Protein AF-A0A8S1F0M9-F1 (afdb_monomer)

Sequence (238 aa):
MNNNNNNNIHFTQEDHVYLYYKGNDIPQTRCNNNNELGHNSFFECALESICHDPCVPPVLTEEKQKRRMKIGHLESLRESSRRFKQKQKRLEKETAVVNKSLRDRLDIIDGVIMPYCYILKMHKKSLEAIQIIRDKFTALEEDLADSQKLVDDLLTVRQQINERDIRALKSKTRHFKFLANLKSEIASADFEALKSSIVTKINPHVSRTNQRIRILEDLLECVRLNEVVQKPCGFSSC

Organism: NCBI:txid2654633

pLDDT: mean 72.67, std 26.27, range [26.25, 98.0]

Radius of gyration: 67.77 Å; Cα contacts (8 Å, |Δi|>4): 5; chains: 1; bounding box: 118×69×189 Å

Structure (mmCIF, N/CA/C/O backbone):
data_AF-A0A8S1F0M9-F1
#
_entry.id   AF-A0A8S1F0M9-F1
#
loop_
_atom_site.group_PDB
_atom_site.id
_atom_site.type_symbol
_atom_site.label_atom_id
_atom_site.label_alt_id
_atom_site.label_comp_id
_atom_site.label_asym_id
_atom_site.label_entity_id
_atom_site.label_seq_id
_atom_site.pdbx_PDB_ins_code
_atom_site.Cartn_x
_atom_site.Cartn_y
_atom_site.Cartn_z
_atom_site.occupancy
_atom_site.B_iso_or_equiv
_atom_site.auth_seq_id
_atom_site.auth_comp_id
_atom_site.auth_asym_id
_atom_site.auth_atom_id
_atom_site.pdbx_PDB_model_num
ATOM 1 N N . MET A 1 1 ? 11.871 -31.707 -33.510 1.00 38.03 1 MET A N 1
ATOM 2 C CA . MET A 1 1 ? 11.894 -30.916 -34.761 1.00 38.03 1 MET A CA 1
ATOM 3 C C . MET A 1 1 ? 12.482 -29.556 -34.399 1.00 38.03 1 MET A C 1
ATOM 5 O O . MET A 1 1 ? 11.837 -28.840 -33.651 1.00 38.03 1 MET A O 1
ATOM 9 N N . ASN A 1 2 ? 13.811 -29.408 -34.497 1.00 29.17 2 ASN A N 1
ATOM 10 C CA . ASN A 1 2 ? 14.545 -28.662 -35.551 1.00 29.17 2 ASN A CA 1
ATOM 11 C C . ASN A 1 2 ? 14.004 -27.230 -35.750 1.00 29.17 2 ASN A C 1
ATOM 13 O O . ASN A 1 2 ? 12.822 -27.088 -36.018 1.00 29.17 2 ASN A O 1
ATOM 17 N N . ASN A 1 3 ? 14.775 -26.140 -35.704 1.00 29.83 3 ASN A N 1
ATOM 18 C CA . ASN A 1 3 ? 16.226 -25.975 -35.820 1.00 29.83 3 ASN A CA 1
ATOM 19 C C . ASN A 1 3 ? 16.645 -24.627 -35.194 1.00 29.83 3 ASN A C 1
ATOM 21 O O . ASN A 1 3 ? 16.107 -23.586 -35.568 1.00 29.83 3 ASN A O 1
ATOM 25 N N . ASN A 1 4 ? 17.632 -24.656 -34.296 1.00 35.12 4 ASN A N 1
ATOM 26 C CA . ASN A 1 4 ? 18.408 -23.494 -33.855 1.00 35.12 4 ASN A CA 1
ATOM 27 C C . ASN A 1 4 ? 19.567 -23.296 -34.841 1.00 35.12 4 ASN A C 1
ATOM 29 O O . ASN A 1 4 ? 20.428 -24.167 -34.918 1.00 35.12 4 ASN A O 1
ATOM 33 N N . ASN A 1 5 ? 19.633 -22.157 -35.533 1.00 32.31 5 ASN A N 1
ATOM 34 C CA . ASN A 1 5 ? 20.833 -21.750 -36.271 1.00 32.31 5 ASN A CA 1
ATOM 35 C C . ASN A 1 5 ? 21.494 -20.558 -35.570 1.00 32.31 5 ASN A C 1
ATOM 37 O O . ASN A 1 5 ? 21.224 -19.397 -35.874 1.00 32.31 5 ASN A O 1
ATOM 41 N N . ASN A 1 6 ? 22.377 -20.892 -34.628 1.00 35.41 6 ASN A N 1
ATOM 42 C CA . ASN A 1 6 ? 23.405 -20.008 -34.094 1.00 35.41 6 ASN A CA 1
ATOM 43 C C . ASN A 1 6 ? 24.558 -19.933 -35.100 1.00 35.41 6 ASN A C 1
ATOM 45 O O . ASN A 1 6 ? 25.297 -20.904 -35.246 1.00 35.41 6 ASN A O 1
ATOM 49 N N . ASN A 1 7 ? 24.766 -18.779 -35.730 1.00 34.16 7 ASN A N 1
ATOM 50 C CA . ASN A 1 7 ? 26.032 -18.485 -36.402 1.00 34.16 7 ASN A CA 1
ATOM 51 C C . ASN A 1 7 ? 26.914 -17.657 -35.462 1.00 34.16 7 ASN A C 1
ATOM 53 O O . ASN A 1 7 ? 26.961 -16.432 -35.538 1.00 34.16 7 ASN A O 1
ATOM 57 N N . ASN A 1 8 ? 27.603 -18.370 -34.568 1.00 31.73 8 ASN A N 1
ATOM 58 C CA . ASN A 1 8 ? 28.818 -17.899 -33.911 1.00 31.73 8 ASN A CA 1
ATOM 59 C C . ASN A 1 8 ? 29.930 -17.841 -34.964 1.00 31.73 8 ASN A C 1
ATOM 61 O O . ASN A 1 8 ? 30.313 -18.876 -35.505 1.00 31.73 8 ASN A O 1
ATOM 65 N N . ILE A 1 9 ? 30.474 -16.656 -35.235 1.00 32.41 9 ILE A N 1
ATOM 66 C CA . ILE A 1 9 ? 31.737 -16.530 -35.966 1.00 32.41 9 ILE A CA 1
ATOM 67 C C . ILE A 1 9 ? 32.841 -16.403 -34.918 1.00 32.41 9 ILE A C 1
ATOM 69 O O . ILE A 1 9 ? 33.016 -15.360 -34.290 1.00 32.41 9 ILE A O 1
ATOM 73 N N . HIS A 1 10 ? 33.542 -17.515 -34.709 1.00 30.19 10 HIS A N 1
ATOM 74 C CA . HIS A 1 10 ? 34.814 -17.577 -34.003 1.00 30.19 10 HIS A CA 1
ATOM 75 C C . HIS A 1 10 ? 35.872 -16.783 -34.781 1.00 30.19 10 HIS A C 1
ATOM 77 O O . HIS A 1 10 ? 36.078 -17.018 -35.969 1.00 30.19 10 HIS A O 1
ATOM 83 N N . PHE A 1 11 ? 36.571 -15.878 -34.096 1.00 31.73 11 PHE A N 1
ATOM 84 C CA . PHE A 1 11 ? 37.863 -15.372 -34.546 1.00 31.73 11 PHE A CA 1
ATOM 85 C C . PHE A 1 11 ? 38.928 -16.420 -34.217 1.00 31.73 11 PHE A C 1
ATOM 87 O O . PHE A 1 11 ? 39.148 -16.723 -33.045 1.00 31.73 11 PHE A O 1
ATOM 94 N N . THR A 1 12 ? 39.595 -16.954 -35.238 1.00 31.70 12 THR A N 1
ATOM 95 C CA . THR A 1 12 ? 40.862 -17.673 -35.081 1.00 31.70 12 THR A CA 1
ATOM 96 C C . THR A 1 12 ? 41.957 -16.970 -35.870 1.00 31.70 12 THR A C 1
ATOM 98 O O . THR A 1 12 ? 41.750 -16.497 -36.986 1.00 31.70 12 THR A O 1
ATOM 101 N N . GLN A 1 13 ? 43.093 -16.873 -35.191 1.00 32.00 13 GLN A N 1
ATOM 102 C CA . GLN A 1 13 ? 44.377 -16.310 -35.578 1.00 32.00 13 GLN A CA 1
ATOM 103 C C . GLN A 1 13 ? 44.990 -16.967 -36.824 1.00 32.00 13 GLN A C 1
ATOM 105 O O . GLN A 1 13 ? 44.767 -18.147 -37.064 1.00 32.00 13 GLN A O 1
ATOM 110 N N . GLU A 1 14 ? 45.861 -16.177 -37.462 1.00 36.44 14 GLU A N 1
ATOM 111 C CA . GLU A 1 14 ? 47.020 -16.564 -38.286 1.00 36.44 14 GLU A CA 1
ATOM 112 C C . GLU A 1 14 ? 46.761 -17.122 -39.692 1.00 36.44 14 GLU A C 1
ATOM 114 O O . GLU A 1 14 ? 46.204 -18.192 -39.867 1.00 36.44 14 GLU A O 1
ATOM 119 N N . ASP A 1 15 ? 47.241 -16.376 -40.698 1.00 28.34 15 ASP A N 1
ATOM 120 C CA . ASP A 1 15 ? 48.054 -16.937 -41.784 1.00 28.34 15 ASP A CA 1
ATOM 121 C C . ASP A 1 15 ? 48.792 -15.813 -42.538 1.00 28.34 15 ASP A C 1
ATOM 123 O O . ASP A 1 15 ? 48.219 -14.995 -43.264 1.00 28.34 15 ASP A O 1
ATOM 127 N N . HIS A 1 16 ? 50.111 -15.764 -42.342 1.00 32.69 16 HIS A N 1
ATOM 128 C CA . HIS A 1 16 ? 51.041 -14.967 -43.136 1.00 32.69 16 HIS A CA 1
ATOM 129 C C . HIS A 1 16 ? 51.255 -15.643 -44.497 1.00 32.69 16 HIS A C 1
ATOM 131 O O . HIS A 1 16 ? 51.926 -16.669 -44.586 1.00 32.69 16 HIS A O 1
ATOM 137 N N . VAL A 1 17 ? 50.748 -15.054 -45.583 1.00 29.30 17 VAL A N 1
ATOM 138 C CA . VAL A 1 17 ? 51.020 -15.552 -46.941 1.00 29.30 17 VAL A CA 1
ATOM 139 C C . VAL A 1 17 ? 52.262 -14.865 -47.516 1.00 29.30 17 VAL A C 1
ATOM 141 O O . VAL A 1 17 ? 52.225 -13.707 -47.933 1.00 29.30 17 VAL A O 1
ATOM 144 N N . TYR A 1 18 ? 53.369 -15.609 -47.559 1.00 30.69 18 TYR A N 1
ATOM 145 C CA . TYR A 1 18 ? 54.555 -15.295 -48.358 1.00 30.69 18 TYR A CA 1
ATOM 146 C C . TYR A 1 18 ? 54.242 -15.458 -49.855 1.00 30.69 18 TYR A C 1
ATOM 148 O O . TYR A 1 18 ? 53.881 -16.542 -50.310 1.00 30.69 18 TYR A O 1
ATOM 156 N N . LEU A 1 19 ? 54.429 -14.398 -50.647 1.00 29.16 19 LEU A N 1
ATOM 157 C CA . LEU A 1 19 ? 54.400 -14.468 -52.112 1.00 29.16 19 LEU A CA 1
ATOM 158 C C . LEU A 1 19 ? 55.752 -14.978 -52.640 1.00 29.16 19 LEU A C 1
ATOM 160 O O . LEU A 1 19 ? 56.702 -14.209 -52.782 1.00 29.16 19 LEU A O 1
ATOM 164 N N . TYR A 1 20 ? 55.828 -16.271 -52.964 1.00 29.42 20 TYR A N 1
ATOM 165 C CA . TYR A 1 20 ? 56.875 -16.826 -53.825 1.00 29.42 20 TYR A CA 1
ATOM 166 C C . TYR A 1 20 ? 56.543 -16.527 -55.295 1.00 29.42 20 TYR A C 1
ATOM 168 O O . TYR A 1 20 ? 55.557 -17.030 -55.832 1.00 29.42 20 TYR A O 1
ATOM 176 N N . TYR A 1 21 ? 57.385 -15.741 -55.969 1.00 31.72 21 TYR A N 1
ATOM 177 C CA . TYR A 1 21 ? 57.371 -15.638 -57.429 1.00 31.72 21 TYR A CA 1
AT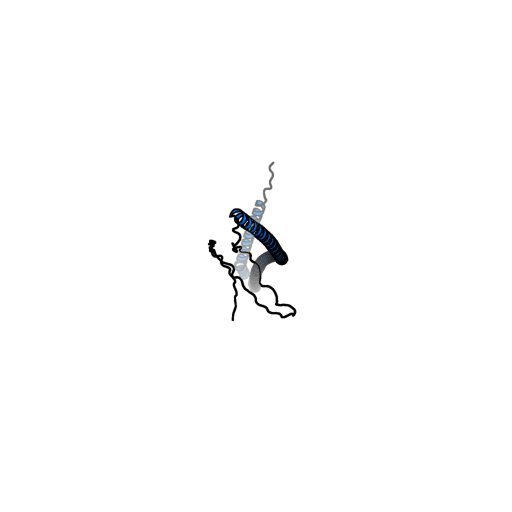OM 178 C C . TYR A 1 21 ? 57.988 -16.912 -58.027 1.00 31.72 21 TYR A C 1
ATOM 180 O O . TYR A 1 21 ? 59.197 -17.121 -57.927 1.00 31.72 21 TYR A O 1
ATOM 188 N N . LYS A 1 22 ? 57.173 -17.753 -58.674 1.00 29.86 22 LYS A N 1
ATOM 189 C CA . LYS A 1 22 ? 57.651 -18.756 -59.638 1.00 29.86 22 LYS A CA 1
ATOM 190 C C . LYS A 1 22 ? 57.415 -18.221 -61.046 1.00 29.86 22 LYS A C 1
ATOM 192 O O . LYS A 1 22 ? 56.306 -17.819 -61.382 1.00 29.86 22 LYS A O 1
ATOM 197 N N . GLY A 1 23 ? 58.498 -18.150 -61.813 1.00 29.09 23 GLY A N 1
ATOM 198 C CA . GLY A 1 23 ? 58.517 -17.628 -63.170 1.00 29.09 23 GLY A CA 1
ATOM 199 C C . GLY A 1 23 ? 58.088 -18.624 -64.246 1.00 29.09 23 GLY A C 1
ATOM 200 O O . GLY A 1 23 ? 57.853 -19.799 -63.978 1.00 29.09 23 GLY A O 1
ATOM 201 N N . ASN A 1 24 ? 58.128 -18.084 -65.466 1.00 36.94 24 ASN A N 1
ATOM 202 C CA . ASN A 1 24 ? 58.108 -18.728 -66.779 1.00 36.94 24 ASN A CA 1
ATOM 203 C C . ASN A 1 24 ? 56.764 -19.279 -67.266 1.00 36.94 24 ASN A C 1
ATOM 205 O O . ASN A 1 24 ? 56.531 -20.476 -67.188 1.00 36.94 24 ASN A O 1
ATOM 209 N N . ASP A 1 25 ? 55.994 -18.419 -67.940 1.00 33.84 25 ASP A N 1
ATOM 210 C CA . ASP A 1 25 ? 55.087 -18.847 -69.008 1.00 33.84 25 ASP A CA 1
ATOM 211 C C . ASP A 1 25 ? 55.475 -18.159 -70.325 1.00 33.84 25 ASP A C 1
ATOM 213 O O . ASP A 1 25 ? 55.448 -16.935 -70.470 1.00 33.84 25 ASP A O 1
ATOM 217 N N . ILE A 1 26 ? 55.895 -18.992 -71.276 1.00 34.06 26 ILE A N 1
ATOM 218 C CA . ILE A 1 26 ? 56.166 -18.680 -72.681 1.00 34.06 26 ILE A CA 1
ATOM 219 C C . ILE A 1 26 ? 54.807 -18.550 -73.394 1.00 34.06 26 ILE A C 1
ATOM 221 O O . ILE A 1 26 ? 53.958 -19.424 -73.206 1.00 34.06 26 ILE A O 1
ATOM 225 N N . PRO A 1 27 ? 54.556 -17.533 -74.239 1.00 34.25 27 PRO A N 1
ATOM 226 C CA . PRO A 1 27 ? 53.302 -17.466 -74.981 1.00 34.25 27 PRO A CA 1
ATOM 227 C C . PRO A 1 27 ? 53.279 -18.524 -76.095 1.00 34.25 27 PRO A C 1
ATOM 229 O O . PRO A 1 27 ? 54.018 -18.425 -77.073 1.00 34.25 27 PRO A O 1
ATOM 232 N N . GLN A 1 28 ? 52.405 -19.527 -75.965 1.00 31.59 28 GLN A N 1
ATOM 233 C CA . GLN A 1 28 ? 52.025 -20.400 -77.076 1.00 31.59 28 GLN A CA 1
ATOM 234 C C . GLN A 1 28 ? 51.163 -19.615 -78.074 1.00 31.59 28 GLN A C 1
ATOM 236 O O . GLN A 1 28 ? 50.077 -19.130 -77.752 1.00 31.59 28 GLN A O 1
ATOM 241 N N . THR A 1 29 ? 51.653 -19.498 -79.305 1.00 30.56 29 THR A N 1
ATOM 242 C CA . THR A 1 29 ? 50.916 -19.005 -80.467 1.00 30.56 29 THR A CA 1
ATOM 243 C C . THR A 1 29 ? 49.808 -19.989 -80.837 1.00 30.56 29 THR A C 1
ATOM 245 O O . THR A 1 29 ? 50.061 -21.130 -81.216 1.00 30.56 29 THR A O 1
ATOM 248 N N . ARG A 1 30 ? 48.553 -19.542 -80.746 1.00 26.25 30 ARG A N 1
ATOM 249 C CA . ARG A 1 30 ? 47.380 -20.278 -81.230 1.00 26.25 30 ARG A CA 1
ATOM 250 C C . ARG A 1 30 ? 47.074 -19.802 -82.653 1.00 26.25 30 ARG A C 1
ATOM 252 O O . ARG A 1 30 ? 46.512 -18.725 -82.834 1.00 26.25 30 ARG A O 1
ATOM 259 N N . CYS A 1 31 ? 47.473 -20.578 -83.660 1.00 26.47 31 CYS A N 1
ATOM 260 C CA . CYS A 1 31 ? 46.990 -20.414 -85.031 1.00 26.47 31 CYS A CA 1
ATOM 261 C C . CYS A 1 31 ? 45.503 -20.786 -85.065 1.00 26.47 31 CYS A C 1
ATOM 263 O O . CYS A 1 31 ? 45.153 -21.946 -84.856 1.00 26.47 31 CYS A O 1
ATOM 265 N N . ASN A 1 32 ? 44.635 -19.801 -85.289 1.00 28.27 32 ASN A N 1
ATOM 266 C CA . ASN A 1 32 ? 43.210 -20.024 -85.500 1.00 28.27 32 ASN A CA 1
ATOM 267 C C . ASN A 1 32 ? 42.956 -20.026 -87.013 1.00 28.27 32 ASN A C 1
ATOM 269 O O . ASN A 1 32 ? 42.893 -18.970 -87.640 1.00 28.27 32 ASN A O 1
ATOM 273 N N . ASN A 1 33 ? 42.863 -21.223 -87.591 1.00 31.27 33 ASN A N 1
ATOM 274 C CA . ASN A 1 33 ? 42.381 -21.435 -88.951 1.00 31.27 33 ASN A CA 1
ATOM 275 C C . ASN A 1 33 ? 40.855 -21.332 -88.937 1.00 31.27 33 ASN A C 1
ATOM 277 O O . ASN A 1 33 ? 40.199 -22.292 -88.548 1.00 31.27 33 ASN A O 1
ATOM 281 N N . ASN A 1 34 ? 40.304 -20.210 -89.397 1.00 32.84 34 ASN A N 1
ATOM 282 C CA . ASN A 1 34 ? 38.916 -20.152 -89.842 1.00 32.84 34 ASN A CA 1
ATOM 283 C C . ASN A 1 34 ? 38.903 -19.740 -91.315 1.00 32.84 34 ASN A C 1
ATOM 285 O O . ASN A 1 34 ? 39.133 -18.583 -91.658 1.00 32.84 34 ASN A O 1
ATOM 289 N N . ASN A 1 35 ? 38.662 -20.741 -92.160 1.00 32.44 35 ASN A N 1
ATOM 290 C CA . ASN A 1 35 ? 38.240 -20.588 -93.542 1.00 32.44 35 ASN A CA 1
ATOM 291 C C . ASN A 1 35 ? 36.861 -19.921 -93.571 1.00 32.44 35 ASN A C 1
ATOM 293 O O . ASN A 1 35 ? 35.892 -20.533 -93.132 1.00 32.44 35 ASN A O 1
ATOM 297 N N . GLU A 1 36 ? 36.757 -18.745 -94.181 1.00 34.91 36 GLU A N 1
ATOM 298 C CA . GLU A 1 36 ? 35.549 -18.355 -94.906 1.00 34.91 36 GLU A CA 1
ATOM 299 C C . GLU A 1 36 ? 35.960 -17.920 -96.315 1.00 34.91 36 GLU A C 1
ATOM 301 O O . GLU A 1 36 ? 36.796 -17.041 -96.519 1.00 34.91 36 GLU A O 1
ATOM 306 N N . LEU A 1 37 ? 35.420 -18.656 -97.283 1.00 33.00 37 LEU A N 1
ATOM 307 C CA . LEU A 1 37 ? 35.612 -18.506 -98.716 1.00 33.00 37 LEU A CA 1
ATOM 308 C C . LEU A 1 37 ? 34.943 -17.220 -99.208 1.00 33.00 37 LEU A C 1
ATOM 310 O O . LEU A 1 37 ? 33.764 -16.989 -98.955 1.00 33.00 37 LEU A O 1
ATOM 314 N N . GLY A 1 38 ? 35.684 -16.441 -99.992 1.00 29.78 38 GLY A N 1
ATOM 315 C CA . GLY A 1 38 ? 35.198 -15.247 -100.678 1.00 29.78 38 GLY A CA 1
ATOM 316 C C . GLY A 1 38 ? 36.103 -14.873 -101.849 1.00 29.78 38 GLY A C 1
ATOM 317 O O . GLY A 1 38 ? 36.776 -13.859 -101.799 1.00 29.78 38 GLY A O 1
ATOM 318 N N . HIS A 1 39 ? 36.158 -15.769 -102.837 1.00 30.78 39 HIS A N 1
ATOM 319 C CA . HIS A 1 39 ? 36.437 -15.582 -104.269 1.00 30.78 39 HIS A CA 1
ATOM 320 C C . HIS A 1 39 ? 37.312 -14.418 -104.797 1.00 30.78 39 HIS A C 1
ATOM 322 O O . HIS A 1 39 ? 36.999 -13.244 -104.630 1.00 30.78 39 HIS A O 1
ATOM 328 N N . ASN A 1 40 ? 38.227 -14.837 -105.691 1.00 29.09 40 ASN A N 1
ATOM 329 C CA . ASN A 1 40 ? 38.893 -14.111 -106.790 1.00 29.09 40 ASN A CA 1
ATOM 330 C C . ASN A 1 40 ? 40.126 -13.293 -106.353 1.00 29.09 40 ASN A C 1
ATOM 332 O O . ASN A 1 40 ? 40.025 -12.412 -105.519 1.00 29.09 40 ASN A O 1
ATOM 336 N N . SER A 1 41 ? 41.340 -13.490 -106.871 1.00 30.05 41 SER A N 1
ATOM 337 C CA . SER A 1 41 ? 41.774 -14.087 -108.137 1.00 30.05 41 SER A CA 1
ATOM 338 C C . SER A 1 41 ? 43.317 -14.105 -108.205 1.00 30.05 41 SER A C 1
ATOM 340 O O . SER A 1 41 ? 43.949 -13.261 -107.577 1.00 30.05 41 SER A O 1
ATOM 342 N N . PHE A 1 42 ? 43.866 -14.983 -109.055 1.00 31.20 42 PHE A N 1
ATOM 343 C CA . PHE A 1 42 ? 45.241 -15.012 -109.595 1.00 31.20 42 PHE A CA 1
ATOM 344 C C . PHE A 1 42 ? 46.380 -15.567 -108.717 1.00 31.20 42 PHE A C 1
ATOM 346 O O . PHE A 1 42 ? 47.130 -14.843 -108.073 1.00 31.20 42 PHE A O 1
ATOM 353 N N . PHE A 1 43 ? 46.575 -16.886 -108.823 1.00 30.88 43 PHE A N 1
ATOM 354 C CA . PHE A 1 43 ? 47.907 -17.495 -108.859 1.00 30.88 43 PHE A CA 1
ATOM 355 C C . PHE A 1 43 ? 48.421 -17.392 -110.301 1.00 30.88 43 PHE A C 1
ATOM 357 O O . PHE A 1 43 ? 47.810 -18.002 -111.169 1.00 30.88 43 PHE A O 1
ATOM 364 N N . GLU A 1 44 ? 49.487 -16.627 -110.548 1.00 31.44 44 GLU A N 1
ATOM 365 C CA . GLU A 1 44 ? 50.600 -16.958 -111.461 1.00 31.44 44 GLU A CA 1
ATOM 366 C C . GLU A 1 44 ? 51.567 -15.771 -111.622 1.00 31.44 44 GLU A C 1
ATOM 368 O O . GLU A 1 44 ? 51.151 -14.616 -111.633 1.00 31.44 44 GLU A O 1
ATOM 373 N N . CYS A 1 45 ? 52.850 -16.115 -111.794 1.00 27.16 45 CYS A N 1
ATOM 374 C CA . CYS A 1 45 ? 54.027 -15.263 -112.033 1.00 27.16 45 CYS A CA 1
ATOM 375 C C . CYS A 1 45 ? 54.538 -14.491 -110.791 1.00 27.16 45 CYS A C 1
ATOM 377 O O . CYS A 1 45 ? 53.809 -13.742 -110.164 1.00 27.16 45 CYS A O 1
ATOM 379 N N . ALA A 1 46 ? 55.794 -14.585 -110.354 1.00 30.09 46 ALA A N 1
ATOM 380 C CA . ALA A 1 46 ? 57.002 -15.035 -111.024 1.00 30.09 46 ALA A CA 1
ATOM 381 C C . ALA A 1 46 ? 58.022 -15.566 -110.000 1.00 30.09 46 ALA A C 1
ATOM 383 O O . ALA A 1 46 ? 58.266 -14.960 -108.956 1.00 30.09 46 ALA A O 1
ATOM 384 N N . LEU A 1 47 ? 58.642 -16.692 -110.349 1.00 35.81 47 LEU A N 1
ATOM 385 C CA . LEU A 1 47 ? 60.031 -16.965 -110.005 1.00 35.81 47 LEU A CA 1
ATOM 386 C C . LEU A 1 47 ? 60.882 -15.883 -110.672 1.00 35.81 47 LEU A C 1
ATOM 388 O O . LEU A 1 47 ? 60.860 -15.806 -111.894 1.00 35.81 47 LEU A O 1
ATOM 392 N N . GLU A 1 48 ? 61.585 -15.066 -109.890 1.00 31.94 48 GLU A N 1
ATOM 393 C CA . GLU A 1 48 ? 62.998 -14.706 -110.089 1.00 31.94 48 GLU A CA 1
ATOM 394 C C . GLU A 1 48 ? 63.426 -13.556 -109.167 1.00 31.94 48 GLU A C 1
ATOM 396 O O . GLU A 1 48 ? 62.643 -12.687 -108.797 1.00 31.94 48 GLU A O 1
ATOM 401 N N . SER A 1 49 ? 64.727 -13.555 -108.869 1.00 32.03 49 SER A N 1
ATOM 402 C CA . SER A 1 49 ? 65.504 -12.502 -108.213 1.00 32.03 49 SER A CA 1
ATOM 403 C C . SER A 1 49 ? 65.594 -12.547 -106.684 1.00 32.03 49 SER A C 1
ATOM 405 O O . SER A 1 49 ? 64.934 -11.816 -105.955 1.00 32.03 49 SER A O 1
ATOM 407 N N . ILE A 1 50 ? 66.532 -13.378 -106.225 1.00 35.72 50 ILE A N 1
ATOM 408 C CA . ILE A 1 50 ? 67.740 -12.922 -105.515 1.00 35.72 50 ILE A CA 1
ATOM 409 C C . ILE A 1 50 ? 67.508 -11.728 -104.576 1.00 35.72 50 ILE A C 1
ATOM 411 O O . ILE A 1 50 ? 67.520 -10.584 -105.013 1.00 35.72 50 ILE A O 1
ATOM 415 N N . CYS A 1 51 ? 67.442 -12.018 -103.278 1.00 33.06 51 CYS A N 1
ATOM 416 C CA . CYS A 1 51 ? 68.240 -11.323 -102.272 1.00 33.06 51 CYS A CA 1
ATOM 417 C C . CYS A 1 51 ? 68.480 -12.289 -101.109 1.00 33.06 51 CYS A C 1
ATOM 419 O O . CYS A 1 51 ? 67.560 -12.698 -100.401 1.00 33.06 51 CYS A O 1
ATOM 421 N N . HIS A 1 52 ? 69.744 -12.670 -100.941 1.00 42.97 52 HIS A N 1
ATOM 422 C CA . HIS A 1 52 ? 70.262 -13.112 -99.661 1.00 42.97 52 HIS A CA 1
ATOM 423 C C . HIS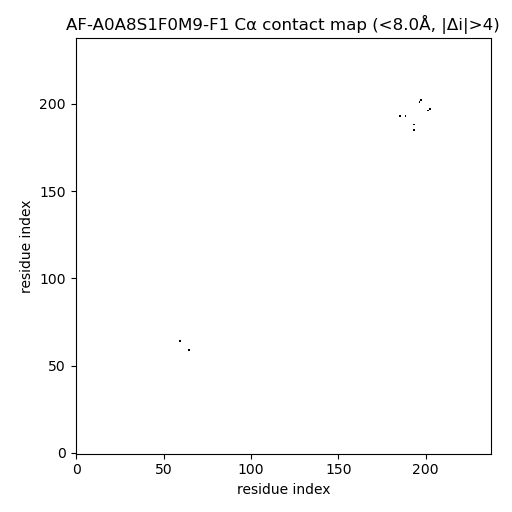 A 1 52 ? 70.092 -11.966 -98.667 1.00 42.97 52 HIS A C 1
ATOM 425 O O . HIS A 1 52 ? 70.824 -10.989 -98.745 1.00 42.97 52 HIS A O 1
ATOM 431 N N . ASP A 1 53 ? 69.187 -12.124 -97.713 1.00 33.66 53 ASP A N 1
ATOM 432 C CA . ASP A 1 53 ? 69.353 -11.528 -96.397 1.00 33.66 53 ASP A CA 1
ATOM 433 C C . ASP A 1 53 ? 69.057 -12.628 -95.377 1.00 33.66 53 ASP A C 1
ATOM 435 O O . ASP A 1 53 ? 67.957 -13.191 -95.383 1.00 33.66 53 ASP A O 1
ATOM 439 N N . PRO A 1 54 ? 70.018 -13.018 -94.521 1.00 42.91 54 PRO A N 1
ATOM 440 C CA . PRO A 1 54 ? 69.696 -13.923 -93.437 1.00 42.91 54 PRO A CA 1
ATOM 441 C C . PRO A 1 54 ? 68.664 -13.213 -92.557 1.00 42.91 54 PRO A C 1
ATOM 443 O O . PRO A 1 54 ? 68.914 -12.110 -92.071 1.00 42.91 54 PRO A O 1
ATOM 446 N N . CYS A 1 55 ? 67.502 -13.838 -92.345 1.00 43.69 55 CYS A N 1
ATOM 447 C CA . CYS A 1 55 ? 66.544 -13.429 -91.320 1.00 43.69 55 CYS A CA 1
ATOM 448 C C . CYS A 1 55 ? 67.192 -13.577 -89.935 1.00 43.69 55 CYS A C 1
ATOM 450 O O . CYS A 1 55 ? 66.949 -14.534 -89.204 1.00 43.69 55 CYS A O 1
ATOM 452 N N . VAL A 1 56 ? 68.045 -12.620 -89.581 1.00 44.34 56 VAL A N 1
ATOM 453 C CA . VAL A 1 56 ? 68.530 -12.405 -88.228 1.00 44.34 56 VAL A CA 1
ATOM 454 C C . VAL A 1 56 ? 67.372 -11.725 -87.498 1.00 44.34 56 VAL A C 1
ATOM 456 O O . VAL A 1 56 ? 66.973 -10.629 -87.905 1.00 44.34 56 VAL A O 1
ATOM 459 N N . PRO A 1 57 ? 66.778 -12.333 -86.453 1.00 49.69 57 PRO A N 1
ATOM 460 C CA . PRO A 1 57 ? 65.828 -11.600 -85.627 1.00 49.69 57 PRO A CA 1
ATOM 461 C C . PRO A 1 57 ? 66.549 -10.339 -85.142 1.00 49.69 57 PRO A C 1
ATOM 463 O O . PRO A 1 57 ? 67.696 -10.459 -84.705 1.00 49.69 57 PRO A O 1
ATOM 466 N N . PRO A 1 58 ? 65.960 -9.132 -85.249 1.00 50.47 58 PRO A N 1
ATOM 467 C CA . PRO A 1 58 ? 66.676 -7.916 -84.901 1.00 50.47 58 PRO A CA 1
ATOM 468 C C . PRO A 1 58 ? 67.139 -8.041 -83.454 1.00 50.47 58 PRO A C 1
ATOM 470 O O . PRO A 1 58 ? 66.317 -8.038 -82.534 1.00 50.47 58 PRO A O 1
ATOM 473 N N . VAL A 1 59 ? 68.452 -8.189 -83.262 1.00 51.00 59 VAL A N 1
ATOM 474 C CA . VAL A 1 59 ? 69.082 -8.182 -81.947 1.00 51.00 59 VAL A CA 1
ATOM 475 C C . VAL A 1 59 ? 68.852 -6.777 -81.424 1.00 51.00 59 VAL A C 1
ATOM 477 O O . VAL A 1 59 ? 69.538 -5.822 -81.789 1.00 51.00 59 VAL A O 1
ATOM 480 N N . LEU A 1 60 ? 67.787 -6.617 -80.640 1.00 53.84 60 LEU A N 1
ATOM 481 C CA . LEU A 1 60 ? 67.569 -5.396 -79.897 1.00 53.84 60 LEU A CA 1
ATOM 482 C C . LEU A 1 60 ? 68.818 -5.220 -79.044 1.00 53.84 60 LEU A C 1
ATOM 484 O O . LEU A 1 60 ? 69.162 -6.099 -78.257 1.00 53.84 60 LEU A O 1
ATOM 488 N N . THR A 1 61 ? 69.500 -4.089 -79.203 1.00 61.56 61 THR A N 1
ATOM 489 C CA . THR A 1 61 ? 70.546 -3.710 -78.258 1.00 61.56 61 THR A CA 1
ATOM 490 C C . THR A 1 61 ? 69.955 -3.815 -76.853 1.00 61.56 61 THR A C 1
ATOM 492 O O . THR A 1 61 ? 68.792 -3.440 -76.646 1.00 61.56 61 THR A O 1
ATOM 495 N N . GLU A 1 62 ? 70.709 -4.349 -75.886 1.00 64.62 62 GLU A N 1
ATOM 496 C CA . GLU A 1 62 ? 70.210 -4.558 -74.516 1.00 64.62 62 GLU A CA 1
ATOM 497 C C . GLU A 1 62 ? 69.490 -3.319 -73.965 1.00 64.62 62 GLU A C 1
ATOM 499 O O . GLU A 1 62 ? 68.524 -3.417 -73.213 1.00 64.62 62 GLU A O 1
ATOM 504 N N . GLU A 1 63 ? 69.937 -2.133 -74.374 1.00 66.44 63 GLU A N 1
ATOM 505 C CA . GLU A 1 63 ? 69.354 -0.848 -74.027 1.00 66.44 63 GLU A CA 1
ATOM 506 C C . GLU A 1 63 ? 67.921 -0.647 -74.548 1.00 66.44 63 GLU A C 1
ATOM 508 O O . GLU A 1 63 ? 67.056 -0.173 -73.808 1.00 66.44 63 GLU A O 1
ATOM 513 N N . LYS A 1 64 ? 67.621 -1.037 -75.793 1.00 72.00 64 LYS A N 1
ATOM 514 C CA . LYS A 1 64 ? 66.271 -0.935 -76.372 1.00 72.00 64 LYS A CA 1
ATOM 515 C C . LYS A 1 64 ? 65.317 -1.941 -75.724 1.00 72.00 64 LYS A C 1
ATOM 517 O O . LYS A 1 64 ? 64.148 -1.618 -75.499 1.00 72.00 64 LYS A O 1
ATOM 522 N N . GLN A 1 65 ? 65.819 -3.115 -75.342 1.00 70.81 65 GLN A N 1
ATOM 523 C CA . GLN A 1 65 ? 65.053 -4.114 -74.593 1.00 70.81 65 GLN A CA 1
ATOM 524 C C . GLN A 1 65 ? 64.813 -3.676 -73.136 1.00 70.81 65 GLN A C 1
ATOM 526 O O . GLN A 1 65 ? 63.676 -3.725 -72.664 1.00 70.81 65 GLN A O 1
ATOM 531 N N . LYS A 1 66 ? 65.826 -3.112 -72.462 1.00 74.31 66 LYS A N 1
ATOM 532 C CA . LYS A 1 66 ? 65.709 -2.475 -71.134 1.00 74.31 66 LYS A CA 1
ATOM 533 C C . LYS A 1 66 ? 64.704 -1.313 -71.140 1.00 74.31 66 LYS A C 1
ATOM 535 O O . LYS A 1 66 ? 63.903 -1.199 -70.215 1.00 74.31 66 LYS A O 1
ATOM 540 N N . ARG A 1 67 ? 64.686 -0.471 -72.182 1.00 73.88 67 ARG A N 1
ATOM 541 C CA . ARG A 1 67 ? 63.705 0.627 -72.325 1.00 73.88 67 ARG A CA 1
ATOM 542 C C . ARG A 1 67 ? 62.279 0.111 -72.531 1.00 73.88 67 ARG A C 1
ATOM 544 O O . ARG A 1 67 ? 61.370 0.608 -71.872 1.00 73.88 67 ARG A O 1
ATOM 551 N N . ARG A 1 68 ? 62.074 -0.913 -73.368 1.00 72.69 68 ARG A N 1
ATOM 552 C CA . ARG A 1 68 ? 60.752 -1.546 -73.545 1.00 72.69 68 ARG A CA 1
ATOM 553 C C . ARG A 1 68 ? 60.235 -2.190 -72.255 1.00 72.69 68 ARG A C 1
ATOM 555 O O . ARG A 1 68 ? 59.080 -1.972 -71.905 1.00 72.69 68 ARG A O 1
ATOM 562 N N . MET A 1 69 ? 61.091 -2.889 -71.507 1.00 75.19 69 MET A N 1
ATOM 563 C CA . MET A 1 69 ? 60.718 -3.452 -70.201 1.00 75.19 69 MET A CA 1
ATOM 564 C C . MET A 1 69 ? 60.364 -2.366 -69.174 1.00 75.19 69 MET A C 1
ATOM 566 O O . MET A 1 69 ? 59.378 -2.507 -68.456 1.00 75.19 69 MET A O 1
ATOM 570 N N . LYS A 1 70 ? 61.106 -1.248 -69.136 1.00 80.62 70 LYS A N 1
ATOM 571 C CA . LYS A 1 70 ? 60.789 -0.104 -68.259 1.00 80.62 70 LYS A CA 1
ATOM 572 C C . LYS A 1 70 ? 59.442 0.542 -68.592 1.00 80.62 70 LYS A C 1
ATOM 574 O O . LYS A 1 70 ? 58.698 0.875 -67.674 1.00 80.62 70 LYS A O 1
ATOM 579 N N . ILE A 1 71 ? 59.117 0.704 -69.876 1.00 82.50 71 ILE A N 1
ATOM 580 C CA . ILE A 1 71 ? 57.822 1.254 -70.309 1.00 82.50 71 ILE A CA 1
ATOM 581 C C . ILE A 1 71 ? 56.682 0.307 -69.911 1.00 82.50 71 ILE A C 1
ATOM 583 O O . ILE A 1 71 ? 55.735 0.752 -69.268 1.00 82.50 71 ILE A O 1
ATOM 587 N N . GLY A 1 72 ? 56.819 -0.998 -70.175 1.00 80.88 72 GLY A N 1
ATOM 588 C CA . GLY A 1 72 ? 55.823 -1.992 -69.759 1.00 80.88 72 GLY A CA 1
ATOM 589 C C . GLY A 1 72 ? 55.624 -2.047 -68.238 1.00 80.88 72 GLY A C 1
ATOM 590 O O . GLY A 1 72 ? 54.495 -2.128 -67.757 1.00 80.88 72 GLY A O 1
ATOM 591 N N . HIS A 1 73 ? 56.701 -1.913 -67.456 1.00 86.38 73 HIS A N 1
ATOM 592 C CA . HIS A 1 73 ? 56.609 -1.842 -65.995 1.00 86.38 73 HIS A CA 1
ATOM 593 C C . HIS A 1 73 ? 55.890 -0.569 -65.514 1.00 86.38 73 HIS A C 1
ATOM 595 O O . HIS A 1 73 ? 55.037 -0.635 -64.629 1.00 86.38 73 HIS A O 1
ATOM 601 N N . LEU A 1 74 ? 56.172 0.586 -66.125 1.00 88.00 74 LEU A N 1
ATOM 602 C CA . LEU A 1 74 ? 55.485 1.846 -65.820 1.00 88.00 74 LEU A CA 1
ATOM 603 C C . LEU A 1 74 ? 53.990 1.795 -66.163 1.00 88.00 74 LEU A C 1
ATOM 605 O O . LEU A 1 74 ? 53.169 2.319 -65.409 1.00 88.00 74 LEU A O 1
ATOM 609 N N . GLU A 1 75 ? 53.616 1.160 -67.271 1.00 91.19 75 GLU A N 1
ATOM 610 C CA . GLU A 1 75 ? 52.214 0.958 -67.647 1.00 91.19 75 GLU A CA 1
ATOM 611 C C . GLU A 1 75 ? 51.499 0.009 -66.681 1.00 91.19 75 GLU A C 1
ATOM 613 O O . GLU A 1 75 ? 50.405 0.330 -66.209 1.00 91.19 75 GLU A O 1
ATOM 618 N N . SER A 1 76 ? 52.149 -1.090 -66.286 1.00 91.06 76 SER A N 1
ATOM 619 C CA . SER A 1 76 ? 51.630 -1.999 -65.259 1.00 91.06 76 SER A CA 1
ATOM 620 C C . SER A 1 76 ? 51.424 -1.295 -63.914 1.00 91.06 76 SER A C 1
ATOM 622 O O . SER A 1 76 ? 50.405 -1.516 -63.262 1.00 91.06 76 SER A O 1
ATOM 624 N N . LEU A 1 77 ? 52.348 -0.422 -63.499 1.00 90.88 77 LEU A N 1
ATOM 625 C CA . LEU A 1 77 ? 52.209 0.367 -62.272 1.00 90.88 77 LEU A CA 1
ATOM 626 C C . LEU A 1 77 ? 51.057 1.375 -62.364 1.00 90.88 77 LEU A C 1
ATOM 628 O O . LEU A 1 77 ? 50.300 1.538 -61.403 1.00 90.88 77 LEU A O 1
ATOM 632 N N . ARG A 1 78 ? 50.880 2.034 -63.517 1.00 93.94 78 ARG A N 1
ATOM 633 C CA . ARG A 1 78 ? 49.754 2.955 -63.749 1.00 93.94 78 ARG A CA 1
ATOM 634 C C . ARG A 1 78 ? 48.413 2.232 -63.682 1.00 93.94 78 ARG A C 1
ATOM 636 O O . ARG A 1 78 ? 47.484 2.745 -63.059 1.00 93.94 78 ARG A O 1
ATOM 643 N N . GLU A 1 79 ? 48.317 1.050 -64.280 1.00 92.50 79 GLU A N 1
ATOM 644 C CA . GLU A 1 79 ? 47.100 0.241 -64.249 1.00 92.50 79 GLU A CA 1
ATOM 645 C C . GLU A 1 79 ? 46.802 -0.277 -62.833 1.00 92.50 79 GLU A C 1
ATOM 647 O O . GLU A 1 79 ? 45.682 -0.121 -62.342 1.00 92.50 79 GLU A O 1
ATOM 652 N N . SER A 1 80 ? 47.811 -0.768 -62.108 1.00 93.19 80 SER A N 1
ATOM 653 C CA . SER A 1 80 ? 47.670 -1.140 -60.692 1.00 93.19 80 SER A CA 1
ATOM 654 C C . SER A 1 80 ? 47.231 0.041 -59.819 1.00 93.19 80 SER A C 1
ATOM 656 O O . SER A 1 80 ? 46.340 -0.113 -58.983 1.00 93.19 80 SER A O 1
ATOM 658 N N . SER A 1 81 ? 47.771 1.244 -60.046 1.00 94.75 81 SER A N 1
ATOM 659 C CA . SER A 1 81 ? 47.347 2.464 -59.342 1.00 94.75 81 SER A CA 1
ATOM 660 C C . SER A 1 81 ? 45.886 2.829 -59.638 1.00 94.75 81 SER A C 1
ATOM 662 O O . SER A 1 81 ? 45.139 3.192 -58.725 1.00 94.75 81 SER A O 1
ATOM 664 N N . ARG A 1 82 ? 45.430 2.685 -60.892 1.00 95.94 82 ARG A N 1
ATOM 665 C CA . ARG A 1 82 ? 44.018 2.896 -61.263 1.00 95.94 82 ARG A CA 1
ATOM 666 C C . ARG A 1 82 ? 43.099 1.893 -60.573 1.00 95.94 82 ARG A C 1
ATOM 668 O O . ARG A 1 82 ? 42.098 2.305 -59.983 1.00 95.94 82 ARG A O 1
ATOM 675 N N . ARG A 1 83 ? 43.451 0.604 -60.593 1.00 94.31 83 ARG A N 1
ATOM 676 C CA . ARG A 1 83 ? 42.691 -0.461 -59.919 1.00 94.31 83 ARG A CA 1
ATOM 677 C C . ARG A 1 83 ? 42.621 -0.234 -58.414 1.00 94.31 83 ARG A C 1
ATOM 679 O O . ARG A 1 83 ? 41.544 -0.356 -57.836 1.00 94.31 83 ARG A O 1
ATOM 686 N N . PHE A 1 84 ? 43.729 0.171 -57.793 1.00 95.44 84 PHE A N 1
ATOM 687 C CA . PHE A 1 84 ? 43.766 0.512 -56.374 1.00 95.44 84 PHE A CA 1
ATOM 688 C C . PHE A 1 84 ? 42.816 1.670 -56.045 1.00 95.44 84 PHE A C 1
ATOM 690 O O . PHE A 1 84 ? 41.959 1.524 -55.178 1.00 95.44 84 PHE A O 1
ATOM 697 N N . LYS A 1 85 ? 42.873 2.778 -56.798 1.00 95.00 85 LYS A N 1
ATOM 698 C CA . LYS A 1 85 ? 41.966 3.925 -56.604 1.00 95.00 85 LYS A CA 1
ATOM 699 C C . LYS A 1 85 ? 40.492 3.554 -56.792 1.00 95.00 85 LYS A C 1
ATOM 701 O O . LYS A 1 85 ? 39.636 4.054 -56.068 1.00 95.00 85 LYS A O 1
ATOM 706 N N . GLN A 1 86 ? 40.171 2.680 -57.747 1.00 96.19 86 GLN A N 1
ATOM 707 C CA . GLN A 1 86 ? 38.801 2.184 -57.918 1.00 96.19 86 GLN A CA 1
ATOM 708 C C . GLN A 1 86 ? 38.354 1.323 -56.733 1.00 96.19 86 GLN A C 1
ATOM 710 O O . GLN A 1 86 ? 37.227 1.478 -56.266 1.00 96.19 86 GLN A O 1
ATOM 715 N N . LYS A 1 87 ? 39.228 0.443 -56.233 1.00 95.94 87 LYS A N 1
ATOM 716 C CA . LYS A 1 87 ? 38.939 -0.412 -55.076 1.00 95.94 87 LYS A CA 1
ATOM 717 C C . LYS A 1 87 ? 38.762 0.415 -53.801 1.00 95.94 87 LYS A C 1
ATOM 719 O O . LYS A 1 87 ? 37.806 0.185 -53.073 1.00 95.94 87 LYS A O 1
ATOM 724 N N . GLN A 1 88 ? 39.595 1.437 -53.601 1.00 96.06 88 GLN A N 1
ATOM 725 C CA . GLN A 1 88 ? 39.462 2.401 -52.508 1.00 96.06 88 GLN A CA 1
ATOM 726 C C . GLN A 1 88 ? 38.104 3.118 -52.551 1.00 96.06 88 GLN A C 1
ATOM 728 O O . GLN A 1 88 ? 37.373 3.098 -51.569 1.00 96.06 88 GLN A O 1
ATOM 733 N N . LYS A 1 89 ? 37.695 3.639 -53.717 1.00 96.44 89 LYS A N 1
ATOM 734 C CA . LYS A 1 89 ? 36.370 4.267 -53.879 1.00 96.44 89 LYS A CA 1
ATOM 735 C C . LYS A 1 89 ? 35.203 3.304 -53.638 1.00 96.44 89 LYS A C 1
ATOM 737 O O . LYS A 1 89 ? 34.141 3.737 -53.200 1.00 96.44 89 LYS A O 1
ATOM 742 N N . ARG A 1 90 ? 35.349 2.016 -53.973 1.00 96.62 90 ARG A N 1
ATOM 743 C CA . ARG A 1 90 ? 34.326 0.996 -53.676 1.00 96.62 90 ARG A CA 1
ATOM 744 C C . ARG A 1 90 ? 34.224 0.746 -52.173 1.00 96.62 90 ARG A C 1
ATOM 746 O O . ARG A 1 90 ? 33.119 0.806 -51.652 1.00 96.62 90 ARG A O 1
ATOM 753 N N . LEU A 1 91 ? 35.357 0.584 -51.491 1.00 96.44 91 LEU A N 1
ATOM 754 C CA . LEU A 1 91 ? 35.403 0.422 -50.035 1.00 96.44 91 LEU A CA 1
ATOM 755 C C . LEU A 1 91 ? 34.816 1.631 -49.298 1.00 96.44 91 LEU A C 1
ATOM 757 O O . LEU A 1 91 ? 34.061 1.457 -48.348 1.00 96.44 91 LEU A O 1
ATOM 761 N N . GLU A 1 92 ? 35.095 2.854 -49.753 1.00 97.06 92 GLU A N 1
ATOM 762 C CA . GLU A 1 92 ? 34.498 4.074 -49.186 1.00 97.06 92 GLU A CA 1
ATOM 763 C C . GLU A 1 92 ? 32.967 4.068 -49.312 1.00 97.06 92 GLU A C 1
ATOM 765 O O . GLU A 1 92 ? 32.261 4.399 -48.359 1.00 97.06 92 GLU A O 1
ATOM 770 N N . LYS A 1 93 ? 32.436 3.634 -50.464 1.00 97.12 93 LYS A N 1
ATOM 771 C CA . LYS A 1 93 ? 30.988 3.494 -50.673 1.00 97.12 93 LYS A CA 1
ATOM 772 C C . LYS A 1 93 ? 30.387 2.397 -49.802 1.00 97.12 93 LYS A C 1
ATOM 774 O O . LYS A 1 93 ? 29.358 2.632 -49.181 1.00 97.12 93 LYS A O 1
ATOM 779 N N . GLU A 1 94 ? 31.013 1.226 -49.735 1.00 96.62 94 GLU A N 1
ATOM 780 C CA . GLU A 1 94 ? 30.554 0.119 -48.886 1.00 96.62 94 GLU A CA 1
ATOM 781 C C . GLU A 1 94 ? 30.546 0.527 -47.410 1.00 96.62 94 GLU A C 1
ATOM 783 O O . GLU A 1 94 ? 29.549 0.328 -46.721 1.00 96.62 94 GLU A O 1
ATOM 788 N N . THR A 1 95 ? 31.596 1.211 -46.954 1.00 97.25 95 THR A N 1
ATOM 789 C CA . THR A 1 95 ? 31.671 1.762 -45.594 1.00 97.25 95 THR A CA 1
ATOM 790 C C . THR A 1 95 ? 30.544 2.762 -45.338 1.00 97.25 95 THR A C 1
ATOM 792 O O . THR A 1 95 ? 29.895 2.710 -44.295 1.00 97.25 95 THR A O 1
ATOM 795 N N . ALA A 1 96 ? 30.255 3.651 -46.294 1.00 97.25 96 ALA A N 1
ATOM 796 C CA . ALA A 1 96 ? 29.157 4.607 -46.169 1.00 97.25 96 ALA A CA 1
ATOM 797 C C . ALA A 1 96 ? 27.780 3.919 -46.102 1.00 97.25 96 ALA A C 1
ATOM 799 O O . ALA A 1 96 ? 26.942 4.315 -45.292 1.00 97.25 96 ALA A O 1
ATOM 800 N N . VAL A 1 97 ? 27.550 2.877 -46.909 1.00 97.69 97 VAL A N 1
ATOM 801 C CA . VAL A 1 97 ? 26.311 2.078 -46.887 1.00 97.69 97 VAL A CA 1
ATOM 802 C C . VAL A 1 97 ? 26.149 1.371 -45.543 1.00 97.69 97 VAL A C 1
ATOM 804 O O . VAL A 1 97 ? 25.071 1.434 -44.955 1.00 97.69 97 VAL A O 1
ATOM 807 N N . VAL A 1 98 ? 27.210 0.746 -45.027 1.00 97.25 98 VAL A N 1
ATOM 808 C CA . VAL A 1 98 ? 27.184 0.075 -43.718 1.00 97.25 98 VAL A CA 1
ATOM 809 C C . VAL A 1 98 ? 26.909 1.079 -42.601 1.00 97.25 98 VAL A C 1
ATOM 811 O O . VAL A 1 98 ? 26.015 0.853 -41.790 1.00 97.25 98 VAL A O 1
ATOM 814 N N . ASN A 1 99 ? 27.602 2.220 -42.591 1.00 97.25 99 ASN A N 1
ATOM 815 C CA . ASN A 1 99 ? 27.386 3.268 -41.592 1.00 97.25 99 ASN A CA 1
ATOM 816 C C . ASN A 1 99 ? 25.956 3.816 -41.629 1.00 97.25 99 ASN A C 1
ATOM 818 O O . ASN A 1 99 ? 25.361 4.046 -40.577 1.00 97.25 99 ASN A O 1
ATOM 822 N N . LYS A 1 100 ? 25.384 3.991 -42.827 1.00 97.56 100 LYS A N 1
ATOM 823 C CA . LYS A 1 100 ? 23.982 4.385 -42.977 1.00 97.56 100 LYS A CA 1
ATOM 824 C C . LYS A 1 100 ? 23.046 3.308 -42.427 1.00 97.56 100 LYS A C 1
ATOM 826 O O . LYS A 1 100 ? 22.203 3.615 -41.597 1.00 97.56 100 LYS A O 1
ATOM 831 N N . SER A 1 101 ? 23.247 2.047 -42.809 1.00 96.56 101 SER A N 1
ATOM 832 C CA . SER A 1 101 ? 22.419 0.939 -42.323 1.00 96.56 101 SER A CA 1
ATOM 833 C C . SER A 1 101 ? 22.485 0.768 -40.803 1.00 96.56 101 SER A C 1
ATOM 835 O O . SER A 1 101 ? 21.479 0.397 -40.201 1.00 96.56 101 SER A O 1
ATOM 837 N N . LEU A 1 102 ? 23.645 0.995 -40.181 1.00 97.31 102 LEU A N 1
ATOM 838 C CA . LEU A 1 102 ? 23.786 0.959 -38.725 1.00 97.31 102 LEU A CA 1
ATOM 839 C C . LEU A 1 102 ? 23.012 2.099 -38.066 1.00 97.31 102 LEU A C 1
ATOM 841 O O . LEU A 1 102 ? 22.327 1.863 -37.076 1.00 97.31 102 LEU A O 1
ATOM 845 N N . ARG A 1 103 ? 23.079 3.307 -38.634 1.00 96.69 103 ARG A N 1
ATOM 846 C CA . ARG A 1 103 ? 22.329 4.461 -38.131 1.00 96.69 103 ARG A CA 1
ATOM 847 C C . ARG A 1 103 ? 20.821 4.243 -38.224 1.00 96.69 103 ARG A C 1
ATOM 849 O O . ARG A 1 103 ? 20.148 4.384 -37.215 1.00 96.69 103 ARG A O 1
ATOM 856 N N . ASP A 1 104 ? 20.325 3.782 -39.369 1.00 96.56 104 ASP A N 1
ATOM 857 C CA . ASP A 1 104 ? 18.894 3.512 -39.556 1.00 96.56 104 ASP A CA 1
ATOM 858 C C . ASP A 1 104 ? 18.385 2.458 -38.546 1.00 96.56 104 ASP A C 1
ATOM 860 O O . ASP A 1 104 ? 17.279 2.558 -38.020 1.00 96.56 104 ASP A O 1
ATOM 864 N N . ARG A 1 105 ? 19.205 1.445 -38.226 1.00 96.00 105 ARG A N 1
ATOM 865 C CA . ARG A 1 105 ? 18.877 0.450 -37.188 1.00 96.00 105 ARG A CA 1
ATOM 866 C C . ARG A 1 105 ? 18.874 1.042 -35.781 1.00 96.00 105 ARG A C 1
ATOM 868 O O . ARG A 1 105 ? 18.024 0.655 -34.985 1.00 96.00 105 ARG A O 1
ATOM 875 N N . LEU A 1 106 ? 19.808 1.941 -35.473 1.00 95.81 106 LEU A N 1
ATOM 876 C CA . LEU A 1 106 ? 19.835 2.646 -34.192 1.00 95.81 106 LEU A CA 1
ATOM 877 C C . LEU A 1 106 ? 18.601 3.537 -34.028 1.00 95.81 106 LEU A C 1
ATOM 879 O O . LEU A 1 106 ? 17.966 3.465 -32.985 1.00 95.81 106 LEU A O 1
ATOM 883 N N . ASP A 1 107 ? 18.188 4.256 -35.072 1.00 94.94 107 ASP A N 1
ATOM 884 C CA . ASP A 1 107 ? 16.987 5.099 -35.033 1.00 94.94 107 ASP A CA 1
ATOM 885 C C . ASP A 1 107 ? 15.715 4.272 -34.758 1.00 94.94 107 ASP A C 1
ATOM 887 O O . ASP A 1 107 ? 14.838 4.693 -34.002 1.00 94.94 107 ASP A O 1
ATOM 891 N N . ILE A 1 108 ? 15.621 3.057 -35.317 1.00 94.12 108 ILE A N 1
ATOM 892 C CA . ILE A 1 108 ? 14.529 2.116 -35.008 1.00 94.12 108 ILE A CA 1
ATOM 893 C C . ILE A 1 108 ? 14.580 1.687 -33.537 1.00 94.12 108 ILE A C 1
ATOM 895 O O . ILE A 1 108 ? 13.547 1.657 -32.869 1.00 94.12 108 ILE A O 1
ATOM 899 N N . ILE A 1 109 ? 15.767 1.346 -33.028 1.00 93.75 109 ILE A N 1
ATOM 900 C CA . ILE A 1 109 ? 15.953 0.940 -31.630 1.00 93.75 109 ILE A CA 1
ATOM 901 C C . ILE A 1 109 ? 15.563 2.083 -30.690 1.00 93.75 109 ILE A C 1
ATOM 903 O O . ILE A 1 109 ? 14.794 1.856 -29.757 1.00 93.75 109 ILE A O 1
ATOM 907 N N . ASP A 1 110 ? 16.005 3.306 -30.963 1.00 93.00 110 ASP A N 1
ATOM 908 C CA . ASP A 1 110 ? 15.656 4.491 -30.180 1.00 93.00 110 ASP A CA 1
ATOM 909 C C . ASP A 1 110 ? 14.148 4.769 -30.233 1.00 93.00 110 ASP A C 1
ATOM 911 O O . ASP A 1 110 ? 13.523 5.021 -29.198 1.00 93.00 110 ASP A O 1
ATOM 915 N N . GLY A 1 111 ? 13.532 4.622 -31.410 1.00 92.06 111 GLY A N 1
ATOM 916 C CA . GLY A 1 111 ? 12.084 4.727 -31.593 1.00 92.06 111 GLY A CA 1
ATOM 917 C C . GLY A 1 111 ? 11.278 3.722 -30.760 1.00 92.06 111 GLY A C 1
ATOM 918 O O . GLY A 1 111 ? 10.154 4.025 -30.365 1.00 92.06 111 GLY A O 1
ATOM 919 N N . VAL A 1 112 ? 11.849 2.555 -30.445 1.00 93.38 112 VAL A N 1
ATOM 920 C CA . VAL A 1 112 ? 11.224 1.525 -29.598 1.00 93.38 112 VAL A CA 1
ATOM 921 C C . VAL A 1 112 ? 11.548 1.734 -28.116 1.00 93.38 112 VAL A C 1
ATOM 923 O O . VAL A 1 112 ? 10.650 1.666 -27.277 1.00 93.38 112 VAL A O 1
ATOM 926 N N . ILE A 1 113 ? 12.807 2.010 -27.769 1.00 95.12 113 ILE A N 1
ATOM 927 C CA . ILE A 1 113 ? 13.269 2.140 -26.378 1.00 95.12 113 ILE A CA 1
ATOM 928 C C . ILE A 1 113 ? 12.665 3.372 -25.700 1.00 95.12 113 ILE A C 1
ATOM 930 O O . ILE A 1 113 ? 12.267 3.298 -24.536 1.00 95.12 113 ILE A O 1
ATOM 934 N N . MET A 1 114 ? 12.551 4.499 -26.405 1.00 92.81 114 MET A N 1
ATOM 935 C CA . MET A 1 114 ? 12.050 5.744 -25.816 1.00 92.81 114 MET A CA 1
ATOM 936 C C . MET A 1 114 ? 10.617 5.624 -25.253 1.00 92.81 114 MET A C 1
ATOM 938 O O . MET A 1 114 ? 10.396 6.043 -24.109 1.00 92.81 114 MET A O 1
ATOM 942 N N . PRO A 1 115 ? 9.653 5.000 -25.958 1.00 92.94 115 PRO A N 1
ATOM 943 C CA . PRO A 1 115 ? 8.353 4.646 -25.389 1.00 92.94 115 PRO A CA 1
ATOM 944 C C . PRO A 1 115 ? 8.433 3.778 -24.128 1.00 92.94 115 PRO A C 1
ATOM 946 O O . PRO 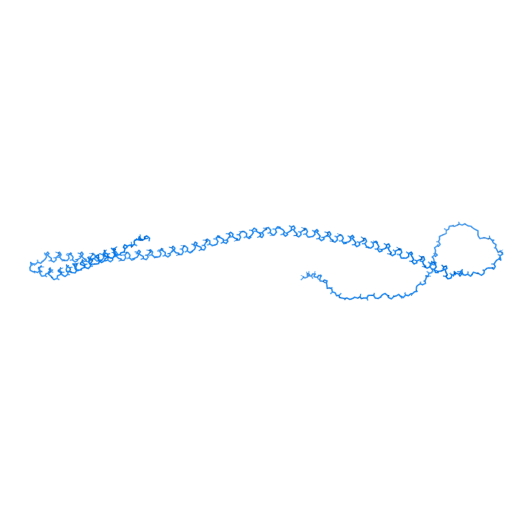A 1 115 ? 7.738 4.063 -23.152 1.00 92.94 115 PRO A O 1
ATOM 949 N N . TYR A 1 116 ? 9.297 2.758 -24.097 1.00 94.69 116 TYR A N 1
ATOM 950 C CA . TYR A 1 116 ? 9.463 1.920 -22.903 1.00 94.69 116 TYR A CA 1
ATOM 951 C C . TYR A 1 116 ? 9.997 2.720 -21.713 1.00 94.69 116 TYR A C 1
ATOM 953 O O . TYR A 1 116 ? 9.468 2.598 -20.609 1.00 94.69 116 TYR A O 1
ATOM 961 N N . CYS A 1 117 ? 10.975 3.601 -21.929 1.00 93.69 117 CYS A N 1
ATOM 962 C CA . CYS A 1 117 ? 11.467 4.514 -20.896 1.00 93.69 117 CYS A CA 1
ATOM 963 C C . CYS A 1 117 ? 10.348 5.412 -20.344 1.00 93.69 117 CYS A C 1
ATOM 965 O O . CYS A 1 117 ? 10.264 5.633 -19.132 1.00 93.69 117 CYS A O 1
ATOM 967 N N . TYR A 1 118 ? 9.457 5.900 -21.212 1.00 96.00 118 TYR A N 1
ATOM 968 C CA . TYR A 1 118 ? 8.298 6.685 -20.793 1.00 96.00 118 TYR A CA 1
ATOM 969 C C . TYR A 1 118 ? 7.310 5.859 -19.956 1.00 96.00 118 TYR A C 1
ATOM 971 O O . TYR A 1 118 ? 6.926 6.289 -18.867 1.00 96.00 118 TYR A O 1
ATOM 979 N N . ILE A 1 119 ? 6.946 4.657 -20.414 1.00 96.88 119 ILE A N 1
ATOM 980 C CA . ILE A 1 119 ? 6.042 3.748 -19.691 1.00 96.88 119 ILE A CA 1
ATOM 981 C C . ILE A 1 119 ? 6.609 3.413 -18.309 1.00 96.88 119 ILE A C 1
ATOM 983 O O . ILE A 1 119 ? 5.901 3.529 -17.310 1.00 96.88 119 ILE A O 1
ATOM 987 N N . LEU A 1 120 ? 7.900 3.082 -18.221 1.00 96.50 120 LEU A N 1
ATOM 988 C CA . LEU A 1 120 ? 8.567 2.793 -16.950 1.00 96.50 120 LEU A CA 1
ATOM 989 C C . LEU A 1 120 ? 8.510 3.983 -15.985 1.00 96.50 120 LEU A C 1
ATOM 991 O O . LEU A 1 120 ? 8.264 3.803 -14.792 1.00 96.50 120 LEU A O 1
ATOM 995 N N . LYS A 1 121 ? 8.669 5.212 -16.489 1.00 96.88 121 LYS A N 1
ATOM 996 C CA . LYS A 1 121 ? 8.534 6.427 -15.676 1.00 96.88 121 LYS A CA 1
ATOM 997 C C . LYS A 1 121 ? 7.113 6.601 -15.132 1.00 96.88 121 LYS A C 1
ATOM 999 O O . LYS A 1 121 ? 6.952 7.027 -13.989 1.00 96.88 121 LYS A O 1
ATOM 1004 N N . MET A 1 122 ? 6.093 6.266 -15.920 1.00 96.38 122 MET A N 1
ATOM 1005 C CA . MET A 1 122 ? 4.697 6.314 -15.474 1.00 96.38 122 MET A CA 1
ATOM 1006 C C . MET A 1 122 ? 4.388 5.203 -14.467 1.00 96.38 122 MET A C 1
ATOM 1008 O O . MET A 1 122 ? 3.780 5.475 -13.434 1.00 96.38 122 MET A O 1
ATOM 1012 N N . HIS A 1 123 ? 4.875 3.982 -14.699 1.00 96.81 123 HIS A N 1
ATOM 1013 C CA . HIS A 1 123 ? 4.749 2.875 -13.748 1.00 96.81 123 HIS A CA 1
ATOM 1014 C C . HIS A 1 123 ? 5.412 3.193 -12.410 1.00 96.81 123 HIS A C 1
ATOM 1016 O O . HIS A 1 123 ? 4.824 2.909 -11.371 1.00 96.81 123 HIS A O 1
ATOM 1022 N N . LYS A 1 124 ? 6.579 3.851 -12.413 1.00 97.50 124 LYS A N 1
ATOM 1023 C CA . LYS A 1 124 ? 7.229 4.310 -11.180 1.00 97.50 124 LYS A CA 1
ATOM 1024 C C . LYS A 1 124 ? 6.307 5.221 -10.361 1.00 97.50 124 LYS A C 1
ATOM 1026 O O . LYS A 1 124 ? 6.088 4.955 -9.185 1.00 97.50 124 LYS A O 1
ATOM 1031 N N . LYS A 1 125 ? 5.702 6.232 -10.993 1.00 96.88 125 LYS A N 1
ATOM 1032 C CA . LYS A 1 125 ? 4.745 7.131 -10.322 1.00 96.88 125 LYS A CA 1
ATOM 1033 C C . LYS A 1 125 ? 3.500 6.397 -9.824 1.00 96.88 125 LYS A C 1
ATOM 1035 O O . LYS A 1 125 ? 3.020 6.667 -8.729 1.00 96.88 125 LYS A O 1
ATOM 1040 N N . SER A 1 126 ? 2.970 5.469 -10.623 1.00 96.56 126 SER A N 1
ATOM 1041 C CA . SER A 1 126 ? 1.821 4.654 -10.218 1.00 96.56 126 SER A CA 1
ATOM 1042 C C . SER A 1 126 ? 2.150 3.793 -9.000 1.00 96.56 126 SER A C 1
ATOM 1044 O O . SER A 1 126 ? 1.313 3.640 -8.117 1.00 96.56 126 SER A O 1
ATOM 1046 N N . LEU A 1 127 ? 3.360 3.240 -8.939 1.00 97.81 127 LEU A N 1
ATOM 1047 C CA . LEU A 1 127 ? 3.814 2.420 -7.824 1.00 97.81 127 LEU A CA 1
ATOM 1048 C C . LEU A 1 127 ? 4.009 3.254 -6.553 1.00 97.81 127 LEU A C 1
ATOM 1050 O O . LEU A 1 127 ? 3.582 2.828 -5.486 1.00 97.81 127 LEU A O 1
ATOM 1054 N N . GLU A 1 128 ? 4.563 4.463 -6.674 1.00 97.19 128 GLU A N 1
ATOM 1055 C CA . GLU A 1 128 ? 4.643 5.432 -5.572 1.00 97.19 128 GLU A CA 1
ATOM 1056 C C . GLU A 1 128 ? 3.244 5.775 -5.023 1.00 97.19 128 GLU A C 1
ATOM 1058 O O . GLU A 1 128 ? 3.030 5.755 -3.813 1.00 97.19 128 GLU A O 1
ATOM 1063 N N . ALA A 1 129 ? 2.256 6.005 -5.896 1.00 96.81 129 ALA A N 1
ATOM 1064 C CA . ALA A 1 129 ? 0.877 6.267 -5.480 1.00 96.81 129 ALA A CA 1
ATOM 1065 C C . ALA A 1 129 ? 0.221 5.058 -4.786 1.00 96.81 129 ALA A C 1
ATOM 1067 O O . ALA A 1 129 ? -0.451 5.220 -3.767 1.00 96.81 129 ALA A O 1
ATOM 1068 N N . ILE A 1 130 ? 0.435 3.844 -5.307 1.00 97.50 130 ILE A N 1
ATOM 1069 C CA . ILE A 1 130 ? -0.058 2.603 -4.690 1.00 97.50 130 ILE A CA 1
ATOM 1070 C C . ILE A 1 130 ? 0.576 2.392 -3.313 1.00 97.50 130 ILE A C 1
ATOM 1072 O O . ILE A 1 130 ? -0.120 1.973 -2.390 1.00 97.50 130 ILE A O 1
ATOM 1076 N N . GLN A 1 131 ? 1.861 2.709 -3.147 1.00 97.31 131 GLN A N 1
ATOM 1077 C CA . GLN A 1 131 ? 2.531 2.588 -1.854 1.00 97.31 131 GLN A CA 1
ATOM 1078 C C . GLN A 1 131 ? 1.917 3.535 -0.816 1.00 97.31 131 GLN A C 1
ATOM 1080 O O . GLN A 1 131 ? 1.591 3.090 0.276 1.00 97.31 131 GLN A O 1
ATOM 1085 N N . ILE A 1 132 ? 1.633 4.790 -1.181 1.00 97.56 132 ILE A N 1
ATOM 1086 C CA . ILE A 1 132 ? 0.943 5.736 -0.286 1.00 97.56 132 ILE A CA 1
ATOM 1087 C C . ILE A 1 132 ? -0.438 5.208 0.129 1.00 97.56 132 ILE A C 1
ATOM 1089 O O . ILE A 1 132 ? -0.848 5.367 1.278 1.00 97.56 132 ILE A O 1
ATOM 1093 N N . ILE A 1 133 ? -1.184 4.596 -0.797 1.00 97.44 133 ILE A N 1
ATOM 1094 C CA . ILE A 1 133 ? -2.485 3.990 -0.481 1.00 97.44 133 ILE A CA 1
ATOM 1095 C C . ILE A 1 133 ? -2.303 2.824 0.494 1.00 97.44 133 ILE A C 1
ATOM 1097 O O . ILE A 1 133 ? -3.044 2.741 1.469 1.00 97.44 133 ILE A O 1
ATOM 1101 N N . ARG A 1 134 ? -1.313 1.956 0.262 1.00 97.81 134 ARG A N 1
ATOM 1102 C CA . ARG A 1 134 ? -0.993 0.845 1.163 1.00 97.81 134 ARG A CA 1
ATOM 1103 C C . ARG A 1 134 ? -0.669 1.344 2.569 1.00 97.81 134 ARG A C 1
ATOM 1105 O O . ARG A 1 134 ? -1.266 0.846 3.512 1.00 97.81 134 ARG A O 1
ATOM 1112 N N . ASP A 1 135 ? 0.194 2.347 2.694 1.00 97.31 135 ASP A N 1
ATOM 1113 C CA . ASP A 1 135 ? 0.592 2.895 3.995 1.00 97.31 135 ASP A CA 1
ATOM 1114 C C . ASP A 1 135 ? -0.626 3.448 4.760 1.00 97.31 135 ASP A C 1
ATOM 1116 O O . ASP A 1 135 ? -0.771 3.225 5.959 1.00 97.31 135 ASP A O 1
ATOM 1120 N N . LYS A 1 136 ? -1.564 4.100 4.055 1.00 97.38 136 LYS A N 1
ATOM 1121 C CA . LYS A 1 136 ? -2.836 4.551 4.647 1.00 97.38 136 LYS A CA 1
ATOM 1122 C C . LYS A 1 136 ? -3.733 3.398 5.089 1.00 97.38 136 LYS A C 1
ATOM 1124 O O . LYS A 1 136 ? -4.387 3.516 6.117 1.00 97.38 136 LYS A O 1
ATOM 1129 N N . PHE A 1 137 ? -3.801 2.317 4.316 1.00 97.44 137 PHE A N 1
ATOM 1130 C CA . PHE A 1 137 ? -4.585 1.141 4.698 1.00 97.44 137 PHE A CA 1
ATOM 1131 C C . PHE A 1 137 ? -4.013 0.465 5.940 1.00 97.44 137 PHE A C 1
ATOM 1133 O O . PHE A 1 137 ? -4.780 0.116 6.826 1.00 97.44 137 PHE A O 1
ATOM 1140 N N . THR A 1 138 ? -2.691 0.352 6.045 1.00 97.38 138 THR A N 1
ATOM 1141 C CA . THR A 1 138 ? -2.042 -0.189 7.244 1.00 97.38 138 THR A CA 1
ATOM 1142 C C . THR A 1 138 ? -2.327 0.672 8.474 1.00 97.38 138 THR A C 1
ATOM 1144 O O . THR A 1 138 ? -2.705 0.134 9.507 1.00 97.38 138 THR A O 1
ATOM 1147 N N . ALA A 1 139 ? -2.261 2.002 8.352 1.00 96.69 139 ALA A N 1
ATOM 1148 C CA . ALA A 1 139 ? -2.653 2.893 9.447 1.00 96.69 139 ALA A CA 1
ATOM 1149 C C . ALA A 1 139 ? -4.132 2.709 9.851 1.00 96.69 139 ALA A C 1
ATOM 1151 O O . ALA A 1 139 ? -4.451 2.652 11.032 1.00 96.69 139 ALA A O 1
ATOM 1152 N N . LEU A 1 140 ? -5.037 2.548 8.878 1.00 97.31 140 LEU A N 1
ATOM 1153 C CA . LEU A 1 140 ? -6.453 2.274 9.157 1.00 97.31 140 LEU A CA 1
ATOM 1154 C C . LEU A 1 140 ? -6.681 0.913 9.831 1.00 97.31 140 LEU A C 1
ATOM 1156 O O . LEU A 1 140 ? -7.612 0.779 10.621 1.00 97.31 140 LEU A O 1
ATOM 1160 N N . GLU A 1 141 ? -5.876 -0.102 9.517 1.00 97.25 141 GLU A N 1
ATOM 1161 C CA . GLU A 1 141 ? -5.937 -1.410 10.180 1.00 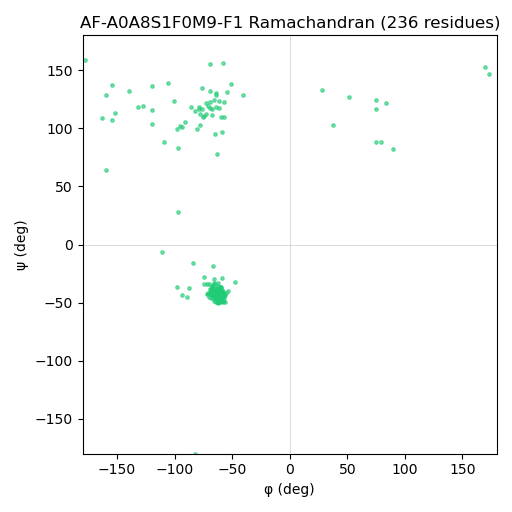97.25 141 GLU A CA 1
ATOM 1162 C C . GLU A 1 141 ? -5.498 -1.318 11.646 1.00 97.25 141 GLU A C 1
ATOM 1164 O O . GLU A 1 141 ? -6.134 -1.927 12.509 1.00 97.25 141 GLU A O 1
ATOM 1169 N N . GLU A 1 142 ? -4.464 -0.525 11.937 1.00 96.12 142 GLU A N 1
ATOM 1170 C CA . GLU A 1 142 ? -4.030 -0.229 13.307 1.00 96.12 142 GLU A CA 1
ATOM 1171 C C . GLU A 1 142 ? -5.124 0.526 14.084 1.00 96.12 142 GLU A C 1
ATOM 1173 O O . GLU A 1 142 ? -5.538 0.074 15.154 1.00 96.12 142 GLU A O 1
ATOM 1178 N N . ASP A 1 143 ? -5.687 1.592 13.504 1.00 96.56 143 ASP A N 1
ATOM 1179 C CA . ASP A 1 143 ? -6.790 2.359 14.106 1.00 96.56 143 ASP A CA 1
ATOM 1180 C C . ASP A 1 143 ? -8.036 1.487 14.362 1.00 96.56 143 ASP A C 1
ATOM 1182 O O . ASP A 1 143 ? -8.746 1.647 15.365 1.00 96.56 143 ASP A O 1
ATOM 1186 N N . LEU A 1 144 ? -8.328 0.548 13.456 1.00 96.94 144 LEU A N 1
ATOM 1187 C CA . LEU A 1 144 ? -9.434 -0.394 13.606 1.00 96.94 144 LEU A CA 1
ATOM 1188 C C . LEU A 1 144 ? -9.179 -1.379 14.753 1.00 96.94 144 LEU A C 1
ATOM 1190 O O . LEU A 1 144 ? -10.108 -1.684 15.504 1.00 96.94 144 LEU A O 1
ATOM 1194 N N . ALA A 1 145 ? -7.945 -1.859 14.913 1.00 96.38 145 ALA A N 1
ATOM 1195 C CA . ALA A 1 145 ? -7.571 -2.735 16.019 1.00 96.38 145 ALA A CA 1
ATOM 1196 C C . ALA A 1 145 ? -7.707 -2.020 17.375 1.00 96.38 145 ALA A C 1
ATOM 1198 O O . ALA A 1 145 ? -8.288 -2.578 18.312 1.00 96.38 145 ALA A O 1
ATOM 1199 N N . ASP A 1 146 ? -7.260 -0.766 17.463 1.00 96.62 146 ASP A N 1
ATOM 1200 C CA . ASP A 1 146 ? -7.419 0.060 18.663 1.00 96.62 146 ASP A CA 1
ATOM 1201 C C . ASP A 1 146 ? -8.896 0.337 18.975 1.00 96.62 146 ASP A C 1
ATOM 1203 O O . ASP A 1 146 ? -9.338 0.222 20.123 1.00 96.62 146 ASP A O 1
ATOM 1207 N N . SER A 1 147 ? -9.694 0.624 17.944 1.00 95.69 147 SER A N 1
ATOM 1208 C CA . SER A 1 147 ? -11.143 0.806 18.080 1.00 95.69 147 SER A CA 1
ATOM 1209 C C . SER A 1 147 ? -11.837 -0.467 18.566 1.00 95.69 147 SER A C 1
ATOM 1211 O O . SER A 1 147 ? -12.720 -0.401 19.423 1.00 95.69 147 SER A O 1
ATOM 1213 N N . GLN A 1 148 ? -11.428 -1.635 18.068 1.00 97.06 148 GLN A N 1
ATOM 1214 C CA . GLN A 1 148 ? -11.970 -2.917 18.512 1.00 97.06 148 GLN A CA 1
ATOM 1215 C C . GLN A 1 148 ? -11.647 -3.178 19.987 1.00 97.06 148 GLN A C 1
ATOM 1217 O O . GLN A 1 148 ? -12.528 -3.569 20.752 1.00 97.06 148 GLN A O 1
ATOM 1222 N N . LYS A 1 149 ? -10.415 -2.884 20.412 1.00 97.19 149 LYS A N 1
ATOM 1223 C CA . LYS A 1 149 ? -10.019 -2.986 21.819 1.00 97.19 149 LYS A CA 1
ATOM 1224 C C . LYS A 1 149 ? -10.861 -2.075 22.717 1.00 97.19 149 LYS A C 1
ATOM 1226 O O . LYS A 1 149 ? -11.328 -2.517 23.763 1.00 97.19 149 LYS A O 1
ATOM 1231 N N . LEU A 1 150 ? -11.116 -0.834 22.294 1.00 97.19 150 LEU A N 1
ATOM 1232 C CA . LEU A 1 150 ? -11.994 0.085 23.026 1.00 97.19 150 LEU A CA 1
ATOM 1233 C C . LEU A 1 150 ? -13.413 -0.489 23.182 1.00 97.19 150 LEU A C 1
ATOM 1235 O O . LEU A 1 150 ? -14.021 -0.368 24.246 1.00 97.19 150 LEU A O 1
ATOM 1239 N N . VAL A 1 151 ? -13.951 -1.116 22.132 1.00 98.00 151 VAL A N 1
ATOM 1240 C CA . VAL A 1 151 ? -15.267 -1.772 22.183 1.00 98.00 151 VAL A CA 1
ATOM 1241 C C . VAL A 1 151 ? -15.268 -2.914 23.202 1.00 98.00 151 VAL A C 1
ATOM 1243 O O . VAL A 1 151 ? -16.200 -3.002 24.007 1.00 98.00 151 VAL A O 1
ATOM 1246 N N . ASP A 1 152 ? -14.227 -3.742 23.226 1.00 97.81 152 ASP A N 1
ATOM 1247 C CA . ASP A 1 152 ? -14.098 -4.847 24.181 1.00 97.81 152 ASP A CA 1
ATOM 1248 C C . ASP A 1 152 ? -13.982 -4.340 25.634 1.00 97.81 152 ASP A C 1
ATOM 1250 O O . ASP A 1 152 ? -14.645 -4.860 26.545 1.00 97.81 152 ASP A O 1
ATOM 1254 N N . ASP A 1 153 ? -13.226 -3.262 25.854 1.00 97.50 153 ASP A N 1
ATOM 1255 C CA . ASP A 1 153 ? -13.114 -2.592 27.154 1.00 97.50 153 ASP A CA 1
ATOM 1256 C C . ASP A 1 153 ? -14.476 -2.029 27.609 1.00 97.50 153 ASP A C 1
ATOM 1258 O O . ASP A 1 153 ? -14.897 -2.233 28.754 1.00 97.50 153 ASP A O 1
ATOM 1262 N N . LEU A 1 154 ? -15.227 -1.384 26.709 1.00 97.50 154 LEU A N 1
ATOM 1263 C CA . LEU A 1 154 ? -16.570 -0.865 26.999 1.00 97.50 154 LEU A CA 1
ATOM 1264 C C . LEU A 1 154 ? -17.567 -1.979 27.334 1.00 97.50 154 LEU A C 1
ATOM 1266 O O . LEU A 1 154 ? -18.382 -1.827 28.252 1.00 97.50 154 LEU A O 1
ATOM 1270 N N . LEU A 1 155 ? -17.510 -3.108 26.624 1.00 97.75 155 LEU A N 1
ATOM 1271 C CA . LEU A 1 155 ? -18.330 -4.279 26.935 1.00 97.75 155 LEU A CA 1
ATOM 1272 C C . LEU A 1 155 ? -18.007 -4.827 28.329 1.00 97.75 155 LEU A C 1
ATOM 1274 O O . LEU A 1 155 ? -18.927 -5.149 29.087 1.00 97.75 155 LEU A O 1
ATOM 1278 N N . THR A 1 156 ? -16.727 -4.854 28.697 1.00 97.62 156 THR A N 1
ATOM 1279 C CA . THR A 1 156 ? -16.268 -5.276 30.025 1.00 97.62 156 THR A CA 1
ATOM 1280 C C . THR A 1 156 ? -16.796 -4.347 31.120 1.00 97.62 156 THR A C 1
ATOM 1282 O O . THR A 1 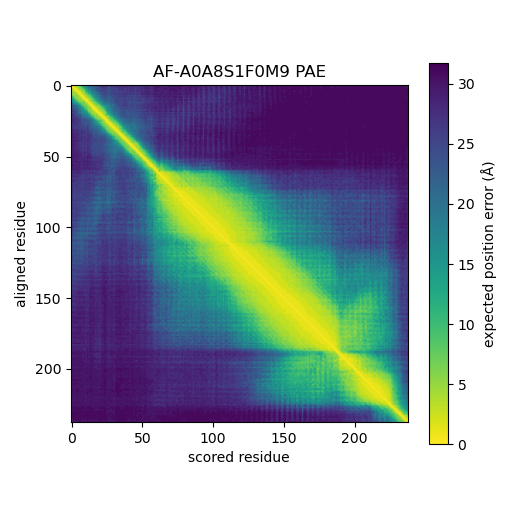156 ? -17.395 -4.806 32.097 1.00 97.62 156 THR A O 1
ATOM 1285 N N . VAL A 1 157 ? -16.664 -3.028 30.947 1.00 97.44 157 VAL A N 1
ATOM 1286 C CA . VAL A 1 157 ? -17.196 -2.034 31.898 1.00 97.44 157 VAL A CA 1
ATOM 1287 C C . VAL A 1 157 ? -18.711 -2.175 32.048 1.00 97.44 157 VAL A C 1
ATOM 1289 O O . VAL A 1 157 ? -19.236 -2.181 33.165 1.00 97.44 157 VAL A O 1
ATOM 1292 N N . ARG A 1 158 ? -19.435 -2.353 30.938 1.00 97.88 158 ARG A N 1
ATOM 1293 C CA . ARG A 1 158 ? -20.888 -2.558 30.959 1.00 97.88 158 ARG A CA 1
ATOM 1294 C C . ARG A 1 158 ? -21.282 -3.787 31.780 1.00 97.88 158 ARG A C 1
ATOM 1296 O O . ARG A 1 158 ? -22.245 -3.721 32.546 1.00 97.88 158 ARG A O 1
ATOM 1303 N N . GLN A 1 159 ? -20.557 -4.898 31.648 1.00 97.50 159 GLN A N 1
ATOM 1304 C CA . GLN A 1 159 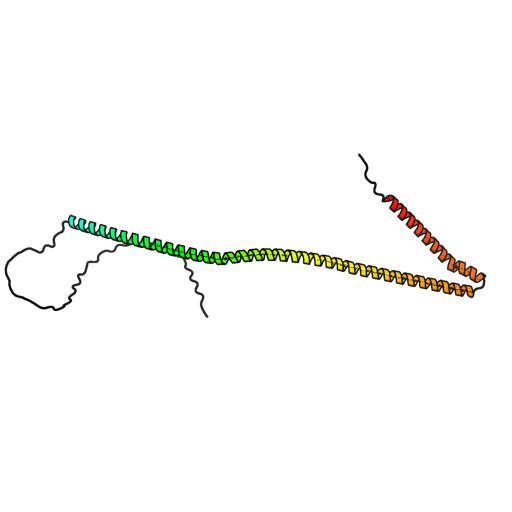? -20.805 -6.101 32.448 1.00 97.50 159 GLN A CA 1
ATOM 1305 C C . GLN A 1 159 ? -20.604 -5.832 33.944 1.00 97.50 159 GLN A C 1
ATOM 1307 O O . GLN A 1 159 ? -21.475 -6.167 34.748 1.00 97.50 159 GLN A O 1
ATOM 1312 N N . GLN A 1 160 ? -19.524 -5.143 34.320 1.00 96.31 160 GLN A N 1
ATOM 1313 C CA . GLN A 1 160 ? -19.249 -4.799 35.719 1.00 96.31 160 GLN A CA 1
ATOM 1314 C C . GLN A 1 160 ? -20.338 -3.911 36.339 1.00 96.31 160 GLN A C 1
ATOM 1316 O O . GLN A 1 160 ? -20.724 -4.120 37.496 1.00 96.31 160 GLN A O 1
ATOM 1321 N N . ILE A 1 161 ? -20.859 -2.937 35.582 1.00 96.00 161 ILE A N 1
ATOM 1322 C CA . ILE A 1 161 ? -21.975 -2.084 36.020 1.00 96.00 161 ILE A CA 1
ATOM 1323 C C . ILE A 1 161 ? -23.222 -2.937 36.261 1.00 96.00 161 ILE A C 1
ATOM 1325 O O . ILE A 1 161 ? -23.786 -2.888 37.354 1.00 96.00 161 ILE A O 1
ATOM 1329 N N . ASN A 1 162 ? -23.595 -3.791 35.304 1.00 96.62 162 ASN A N 1
ATOM 1330 C CA . ASN A 1 162 ? -24.751 -4.677 35.450 1.00 96.62 162 ASN A CA 1
ATOM 1331 C C . ASN A 1 162 ? -24.631 -5.574 36.694 1.00 96.62 162 ASN A C 1
ATOM 1333 O O . ASN A 1 162 ? -25.582 -5.719 37.464 1.00 96.62 162 ASN A O 1
ATOM 1337 N N . GLU A 1 163 ? -23.455 -6.149 36.948 1.00 96.56 163 GLU A N 1
ATOM 1338 C CA . GLU A 1 163 ? -23.213 -6.952 38.149 1.00 96.56 163 GLU A CA 1
ATOM 1339 C C . GLU A 1 163 ? -23.301 -6.135 39.442 1.00 96.56 163 GLU A C 1
ATOM 1341 O O . GLU A 1 163 ? -23.794 -6.619 40.469 1.00 96.56 163 GLU A O 1
ATOM 1346 N N . ARG A 1 164 ? -22.798 -4.8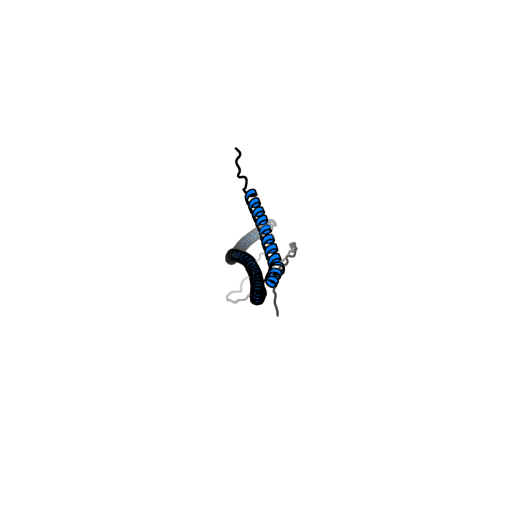97 39.433 1.00 96.00 164 ARG A N 1
ATOM 1347 C CA . ARG A 1 164 ? -22.901 -3.976 40.570 1.00 96.00 164 ARG A CA 1
ATOM 1348 C C . ARG A 1 164 ? -24.361 -3.634 40.860 1.00 96.00 164 ARG A C 1
ATOM 1350 O O . ARG A 1 164 ? -24.766 -3.710 42.022 1.00 96.00 164 ARG A O 1
ATOM 1357 N N . ASP A 1 165 ? -25.150 -3.350 39.834 1.00 96.50 165 ASP A N 1
ATOM 1358 C CA . ASP A 1 165 ? -26.565 -3.010 39.966 1.00 96.50 165 ASP A CA 1
ATOM 1359 C C . ASP A 1 165 ? -27.386 -4.201 40.460 1.00 96.50 165 ASP A C 1
ATOM 1361 O O . ASP A 1 165 ? -28.167 -4.070 41.406 1.00 96.50 165 ASP A O 1
ATOM 1365 N N . ILE A 1 166 ? -27.131 -5.401 39.930 1.00 96.81 166 ILE A N 1
ATOM 1366 C CA . ILE A 1 166 ? -27.745 -6.640 40.424 1.00 96.81 166 ILE A CA 1
ATOM 1367 C C . ILE A 1 166 ? -27.390 -6.869 41.900 1.00 96.81 166 ILE A C 1
ATOM 1369 O O . ILE A 1 166 ? -28.262 -7.221 42.701 1.00 96.81 166 ILE A O 1
ATOM 1373 N N . ARG A 1 167 ? -26.128 -6.660 42.304 1.00 96.12 167 ARG A N 1
ATOM 1374 C CA . ARG A 1 167 ? -25.713 -6.770 43.715 1.00 96.12 167 ARG A CA 1
ATOM 1375 C C . ARG A 1 167 ? -26.422 -5.741 44.597 1.00 96.12 167 ARG A C 1
ATOM 1377 O O . ARG A 1 167 ? -26.909 -6.104 45.671 1.00 96.12 167 ARG A O 1
ATOM 1384 N N . ALA A 1 168 ? -26.526 -4.493 44.146 1.00 94.38 168 ALA A N 1
ATOM 1385 C CA . ALA A 1 168 ? -27.223 -3.433 44.865 1.00 94.38 168 ALA A CA 1
ATOM 1386 C C . ALA A 1 168 ? -28.721 -3.745 45.026 1.00 94.38 168 ALA A C 1
ATOM 1388 O O . ALA A 1 168 ? -29.253 -3.640 46.133 1.00 94.38 168 ALA A O 1
ATOM 1389 N N . LEU A 1 169 ? -29.387 -4.210 43.965 1.00 96.19 169 LEU A N 1
ATOM 1390 C CA . LEU A 1 169 ? -30.792 -4.631 43.988 1.00 96.19 169 LEU A CA 1
ATOM 1391 C C . LEU A 1 169 ? -31.023 -5.819 44.928 1.00 96.19 169 LEU A C 1
ATOM 1393 O O . LEU A 1 169 ? -31.950 -5.795 45.742 1.00 96.19 169 LEU A O 1
ATOM 1397 N N . LYS A 1 170 ? -30.151 -6.8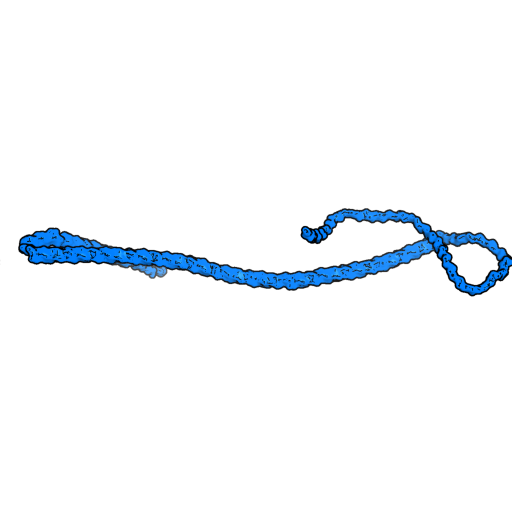35 44.888 1.00 95.81 170 LYS A N 1
ATOM 1398 C CA . LYS A 1 170 ? -30.202 -7.972 45.823 1.00 95.81 170 LYS A CA 1
ATOM 1399 C C . LYS A 1 170 ? -30.048 -7.509 47.273 1.00 95.81 170 LYS A C 1
ATOM 1401 O O . LYS A 1 170 ? -30.795 -7.969 48.134 1.00 95.81 170 LYS A O 1
ATOM 1406 N N . SER A 1 171 ? -29.121 -6.589 47.547 1.00 93.94 171 SER A N 1
ATOM 1407 C CA . SER A 1 171 ? -28.921 -6.011 48.882 1.00 93.94 171 SER A CA 1
ATOM 1408 C C . SER A 1 171 ? -30.160 -5.249 49.372 1.00 93.94 171 SER A C 1
ATOM 1410 O O . SER A 1 171 ? -30.671 -5.542 50.454 1.00 93.94 171 SER A O 1
ATOM 1412 N N . LYS A 1 172 ? -30.718 -4.354 48.541 1.00 93.56 172 LYS A N 1
ATOM 1413 C CA . LYS A 1 172 ? -31.962 -3.621 48.843 1.00 93.56 172 LYS A CA 1
ATOM 1414 C C . LYS A 1 172 ? -33.124 -4.572 49.128 1.00 93.56 172 LYS A C 1
ATOM 1416 O O . LYS A 1 172 ? -33.832 -4.398 50.113 1.00 93.56 172 LYS A O 1
ATOM 1421 N N . THR A 1 173 ? -33.274 -5.624 48.325 1.00 95.00 173 THR A N 1
ATOM 1422 C CA . THR A 1 173 ? -34.324 -6.638 48.514 1.00 95.00 173 THR A CA 1
ATOM 1423 C C . THR A 1 173 ? -34.191 -7.352 49.863 1.00 95.00 173 THR A C 1
ATOM 1425 O O . THR A 1 173 ? -35.190 -7.548 50.554 1.00 95.00 173 THR A O 1
ATOM 1428 N N . ARG A 1 174 ? -32.968 -7.716 50.281 1.00 91.56 174 ARG A N 1
ATOM 1429 C CA . ARG A 1 174 ? -32.730 -8.298 51.617 1.00 91.56 174 ARG A CA 1
ATOM 1430 C C . ARG A 1 174 ? -33.108 -7.320 52.728 1.00 91.56 174 ARG A C 1
ATOM 1432 O O . ARG A 1 174 ? -33.727 -7.735 53.702 1.00 91.56 174 ARG A O 1
ATOM 1439 N N . HIS A 1 175 ? -32.776 -6.040 52.565 1.00 88.62 175 HIS A N 1
ATOM 1440 C CA . HIS A 1 175 ? -33.123 -5.008 53.539 1.00 88.62 175 HIS A CA 1
ATOM 1441 C C . HIS A 1 175 ? -34.643 -4.826 53.665 1.00 88.62 175 HIS A C 1
ATOM 1443 O O . HIS A 1 175 ? -35.165 -4.836 54.775 1.00 88.62 175 HIS A O 1
ATOM 1449 N N . PHE A 1 176 ? -35.378 -4.775 52.548 1.00 90.69 176 PHE A N 1
ATOM 1450 C CA . PHE A 1 176 ? -36.844 -4.717 52.575 1.00 90.69 176 PHE A CA 1
ATOM 1451 C C . PHE A 1 176 ? -37.475 -5.943 53.242 1.00 90.69 176 PHE A C 1
ATOM 1453 O O . PHE A 1 176 ? -38.402 -5.786 54.031 1.00 90.69 176 PHE A O 1
ATOM 1460 N N . LYS A 1 177 ? -36.952 -7.152 52.991 1.00 92.94 177 LYS A N 1
ATOM 1461 C CA . LYS A 1 177 ? -37.410 -8.368 53.686 1.00 92.94 177 LYS A CA 1
ATOM 1462 C C . LYS A 1 177 ? -37.172 -8.295 55.196 1.00 92.94 177 LYS A C 1
ATOM 1464 O O . LYS A 1 177 ? -38.056 -8.651 55.964 1.00 92.94 177 LYS A O 1
ATOM 1469 N N . PHE A 1 178 ? -36.010 -7.802 55.625 1.00 87.38 178 PHE A N 1
ATOM 1470 C CA . PHE A 1 178 ? -35.715 -7.598 57.046 1.00 87.38 178 PHE A CA 1
ATOM 1471 C C . PHE A 1 178 ? -36.689 -6.606 57.696 1.00 87.38 178 PHE A C 1
ATOM 1473 O O . PHE A 1 178 ? -37.242 -6.899 58.752 1.00 87.38 178 PHE A O 1
ATOM 1480 N N . LEU A 1 179 ? -36.955 -5.470 57.043 1.00 86.44 179 LEU A N 1
ATOM 1481 C CA . LEU A 1 179 ? -37.919 -4.481 57.532 1.00 86.44 179 LEU A CA 1
ATOM 1482 C C . LEU A 1 179 ? -39.346 -5.040 57.596 1.00 86.44 179 LEU A C 1
ATOM 1484 O O . LEU A 1 179 ? -40.059 -4.772 58.559 1.00 86.44 179 LEU A O 1
ATOM 1488 N N . ALA A 1 180 ? -39.760 -5.835 56.606 1.00 86.88 180 ALA A N 1
ATOM 1489 C CA . ALA A 1 180 ? -41.060 -6.501 56.619 1.00 86.88 180 ALA A CA 1
ATOM 1490 C C . ALA A 1 180 ? -41.185 -7.481 57.799 1.00 86.88 180 ALA A C 1
ATOM 1492 O O . ALA A 1 180 ? -42.193 -7.446 58.502 1.00 86.88 180 ALA A O 1
ATOM 1493 N N . ASN A 1 181 ? -40.143 -8.278 58.066 1.00 87.50 181 ASN A N 1
ATOM 1494 C CA . ASN A 1 181 ? -40.106 -9.186 59.215 1.00 87.50 181 ASN A CA 1
ATOM 1495 C C . ASN A 1 181 ? -40.143 -8.431 60.551 1.00 87.50 181 ASN A C 1
ATOM 1497 O O . ASN A 1 181 ? -40.891 -8.810 61.448 1.00 87.50 181 ASN A O 1
ATOM 1501 N N . LEU A 1 182 ? -39.385 -7.337 60.686 1.00 83.06 182 LEU A N 1
ATOM 1502 C CA . LEU A 1 182 ? -39.460 -6.483 61.875 1.00 83.06 182 LEU A CA 1
ATOM 1503 C C . LEU A 1 182 ? -40.865 -5.911 62.062 1.00 83.06 182 LEU A C 1
ATOM 1505 O O . LEU A 1 182 ? -41.381 -5.915 63.174 1.00 83.06 182 LEU A O 1
ATOM 1509 N N . LYS A 1 183 ? -41.506 -5.454 60.980 1.00 85.38 183 LYS A N 1
ATOM 1510 C CA . LYS A 1 183 ? -42.878 -4.942 61.030 1.00 85.38 183 LYS A CA 1
ATOM 1511 C C . LYS A 1 183 ? -43.859 -6.013 61.517 1.00 85.38 183 LYS A C 1
ATOM 1513 O O . LYS A 1 183 ? -44.719 -5.695 62.333 1.00 85.38 183 LYS A O 1
ATOM 1518 N N . SER A 1 184 ? -43.728 -7.260 61.053 1.00 84.12 184 SER A N 1
ATOM 1519 C CA . SER A 1 184 ? -44.556 -8.364 61.555 1.00 84.12 184 SER A CA 1
ATOM 1520 C C . SER A 1 184 ? -44.247 -8.721 63.009 1.00 84.12 184 SER A C 1
ATOM 1522 O O . SER A 1 184 ? -45.182 -8.924 63.771 1.00 84.12 184 SER A O 1
ATOM 1524 N N . GLU A 1 185 ? -42.971 -8.733 63.418 1.00 80.56 185 GLU A N 1
ATOM 1525 C CA . GLU A 1 185 ? -42.585 -8.979 64.816 1.00 80.56 185 GLU A CA 1
ATOM 1526 C C . GLU A 1 185 ? -43.194 -7.916 65.741 1.00 80.56 185 GLU A C 1
ATOM 1528 O O . GLU A 1 185 ? -43.836 -8.272 66.724 1.00 80.56 185 GLU A O 1
ATOM 1533 N N . ILE A 1 186 ? -43.083 -6.629 65.382 1.00 78.94 186 ILE A N 1
ATOM 1534 C CA . ILE A 1 186 ? -43.669 -5.504 66.131 1.00 78.94 186 ILE A CA 1
ATOM 1535 C C . ILE A 1 186 ? -45.187 -5.646 66.265 1.00 78.94 186 ILE A C 1
ATOM 1537 O O . ILE A 1 186 ? -45.726 -5.398 67.337 1.00 78.94 186 ILE A O 1
ATOM 1541 N N . ALA A 1 187 ? -45.880 -6.057 65.199 1.00 78.88 187 ALA A N 1
ATOM 1542 C CA . ALA A 1 187 ? -47.329 -6.250 65.232 1.00 78.88 187 ALA A CA 1
ATOM 1543 C C . ALA A 1 187 ? -47.771 -7.413 66.144 1.00 78.88 187 ALA A C 1
ATOM 1545 O O . ALA A 1 187 ? -48.938 -7.469 66.520 1.00 78.88 187 ALA A O 1
ATOM 1546 N N . SER A 1 188 ? -46.860 -8.333 66.480 1.00 75.88 188 SER A N 1
ATOM 1547 C CA . SER A 1 188 ? -47.139 -9.556 67.248 1.00 75.88 188 SER A CA 1
ATOM 1548 C C . SER A 1 188 ? -46.552 -9.584 68.666 1.00 75.88 188 SER A C 1
ATOM 1550 O O . SER A 1 188 ? -46.806 -10.537 69.395 1.00 75.88 188 SER A O 1
ATOM 1552 N N . ALA A 1 189 ? -45.739 -8.595 69.049 1.00 70.44 189 ALA A N 1
ATOM 1553 C CA . ALA A 1 189 ? -44.929 -8.644 70.266 1.00 70.44 189 ALA A CA 1
ATOM 1554 C C . ALA A 1 189 ? -45.467 -7.754 71.398 1.00 70.44 189 ALA A C 1
ATOM 1556 O O . ALA A 1 189 ? -45.811 -6.593 71.177 1.00 70.44 189 ALA A O 1
ATOM 1557 N N . ASP A 1 190 ? -45.421 -8.271 72.631 1.00 78.69 190 ASP A N 1
ATOM 1558 C CA . ASP A 1 190 ? -45.621 -7.488 73.856 1.00 78.69 190 ASP A CA 1
ATOM 1559 C C . ASP A 1 190 ? -44.454 -6.510 74.106 1.00 78.69 190 ASP A C 1
ATOM 1561 O O . ASP A 1 190 ? -43.317 -6.726 73.673 1.00 78.69 190 ASP A O 1
ATOM 1565 N N . PHE A 1 191 ? -44.721 -5.427 74.843 1.00 71.75 191 PHE A N 1
ATOM 1566 C CA . PHE A 1 191 ? -43.823 -4.269 74.994 1.00 71.75 191 PHE A CA 1
ATOM 1567 C C . PHE A 1 191 ? -42.387 -4.612 75.455 1.00 71.75 191 PHE A C 1
ATOM 1569 O O . PHE A 1 191 ? -41.420 -4.064 74.923 1.00 71.75 191 PHE A O 1
ATOM 1576 N N . GLU A 1 192 ? -42.212 -5.551 76.392 1.00 74.06 192 GLU A N 1
ATOM 1577 C CA . GLU A 1 192 ? -40.877 -5.965 76.867 1.00 74.06 192 GLU A CA 1
ATOM 1578 C C . GLU A 1 192 ? -40.122 -6.849 75.854 1.00 74.06 192 GLU A C 1
ATOM 1580 O O . GLU A 1 192 ? -38.904 -6.720 75.687 1.00 74.06 192 GLU A O 1
ATOM 1585 N N . ALA A 1 193 ? -40.835 -7.684 75.091 1.00 73.56 193 ALA A N 1
ATOM 1586 C CA . ALA A 1 193 ? -40.244 -8.464 74.001 1.00 73.56 193 ALA A CA 1
ATOM 1587 C C . ALA A 1 193 ? -39.777 -7.551 72.853 1.00 73.56 193 ALA A C 1
ATOM 1589 O O . ALA A 1 193 ? -38.710 -7.764 72.265 1.00 73.56 193 ALA A O 1
ATOM 1590 N N . LEU A 1 194 ? -40.528 -6.477 72.592 1.00 75.12 194 LEU A N 1
ATOM 1591 C CA . LEU A 1 194 ? -40.169 -5.445 71.623 1.00 75.12 194 LEU A CA 1
ATOM 1592 C C . LEU A 1 194 ? -38.864 -4.732 72.005 1.00 75.12 194 LEU A C 1
ATOM 1594 O O . LEU A 1 194 ? -37.963 -4.583 71.176 1.00 75.12 194 LEU A O 1
ATOM 1598 N N . LYS A 1 195 ? -38.741 -4.328 73.276 1.00 76.12 195 LYS A N 1
ATOM 1599 C CA . LYS A 1 195 ? -37.571 -3.620 73.813 1.00 76.12 195 LYS A CA 1
ATOM 1600 C C . LYS A 1 195 ? -36.294 -4.453 73.668 1.00 76.12 195 LYS A C 1
ATOM 1602 O O . LYS A 1 195 ? -35.282 -3.947 73.182 1.00 76.12 195 LYS A O 1
ATOM 1607 N N . SER A 1 196 ? -36.361 -5.743 74.001 1.00 77.56 196 SER A N 1
ATOM 1608 C CA . SER A 1 196 ? -35.245 -6.683 73.828 1.00 77.56 196 SER A CA 1
ATOM 1609 C C . SER A 1 196 ? -34.874 -6.897 72.349 1.00 77.56 196 SER A C 1
ATOM 1611 O O . SER A 1 196 ? -33.691 -6.875 71.989 1.00 77.56 196 SER A O 1
ATOM 1613 N N . SER A 1 197 ? -35.866 -7.019 71.456 1.00 75.62 197 SER A N 1
ATOM 1614 C CA . SER A 1 197 ? -35.640 -7.203 70.010 1.00 75.62 197 SER A CA 1
ATOM 1615 C C . SER A 1 197 ? -34.973 -5.981 69.357 1.00 75.62 197 SER A C 1
ATOM 1617 O O . SER A 1 197 ? -34.026 -6.126 68.581 1.00 75.62 197 SER A O 1
ATOM 1619 N N . ILE A 1 198 ? -35.380 -4.760 69.724 1.00 75.19 198 ILE A N 1
ATOM 1620 C CA . ILE A 1 198 ? -34.758 -3.518 69.229 1.00 75.19 198 ILE A CA 1
ATOM 1621 C C . ILE A 1 198 ? -33.285 -3.434 69.659 1.00 75.19 198 ILE A C 1
ATOM 1623 O O . ILE A 1 198 ? -32.407 -3.160 68.834 1.00 75.19 198 ILE A O 1
ATOM 1627 N N . VAL A 1 199 ? -32.991 -3.718 70.931 1.00 77.94 199 VAL A N 1
ATOM 1628 C CA . VAL A 1 199 ? -31.622 -3.653 71.472 1.00 77.94 199 VAL A CA 1
ATOM 1629 C C . VAL A 1 199 ? -30.702 -4.690 70.822 1.00 77.94 199 VAL A C 1
ATOM 1631 O O . VAL A 1 199 ? -29.539 -4.395 70.552 1.00 77.94 199 VAL A O 1
ATOM 1634 N N . THR A 1 200 ? -31.207 -5.887 70.530 1.00 78.81 200 THR A N 1
ATOM 1635 C CA . THR A 1 200 ? -30.384 -6.984 69.997 1.00 78.81 200 THR A CA 1
ATOM 1636 C C . THR A 1 200 ? -30.259 -6.972 68.475 1.00 78.81 200 THR A C 1
ATOM 1638 O O . THR A 1 200 ? -29.180 -7.259 67.959 1.00 78.81 200 THR A O 1
ATOM 1641 N N . LYS A 1 201 ? -31.316 -6.615 67.734 1.00 77.12 201 LYS A N 1
ATOM 1642 C CA . LYS A 1 201 ? -31.317 -6.671 66.260 1.00 77.12 201 LYS A CA 1
ATOM 1643 C C . LYS A 1 201 ? -31.018 -5.327 65.597 1.00 77.12 201 LYS A C 1
ATOM 1645 O O . LYS A 1 201 ? -30.349 -5.308 64.570 1.00 77.12 201 LYS A O 1
ATOM 1650 N N . ILE A 1 202 ? -31.484 -4.202 66.144 1.00 75.62 202 ILE A N 1
ATOM 1651 C CA . ILE A 1 202 ? -31.411 -2.894 65.460 1.00 75.62 202 ILE A CA 1
ATOM 1652 C C . ILE A 1 202 ? -30.152 -2.117 65.856 1.00 75.62 202 ILE A C 1
ATOM 1654 O O . ILE A 1 202 ? -29.454 -1.583 64.991 1.00 75.62 202 ILE A O 1
ATOM 1658 N N . ASN A 1 203 ? -29.809 -2.107 67.143 1.00 77.56 203 ASN A N 1
ATOM 1659 C CA . ASN A 1 203 ? -28.656 -1.367 67.668 1.00 77.56 203 ASN A CA 1
ATOM 1660 C C . ASN A 1 203 ? -27.311 -1.707 66.980 1.00 77.56 203 ASN A C 1
ATOM 1662 O O . ASN A 1 203 ? -26.565 -0.784 66.634 1.00 77.56 203 ASN A O 1
ATOM 1666 N N . PRO A 1 204 ? -27.002 -2.984 66.671 1.00 79.12 204 PRO A N 1
ATOM 1667 C CA . PRO A 1 204 ? -25.784 -3.334 65.935 1.00 79.12 204 PRO A CA 1
ATOM 1668 C C . PRO A 1 204 ? -25.761 -2.786 64.501 1.00 79.12 204 PRO A C 1
ATOM 1670 O O . PRO A 1 204 ? -24.701 -2.421 63.986 1.00 79.12 204 PRO A O 1
ATOM 1673 N N . HIS A 1 205 ? -26.924 -2.706 63.845 1.00 72.62 205 HIS A N 1
ATOM 1674 C CA . HIS A 1 205 ? -27.041 -2.147 62.499 1.00 72.62 205 HIS A CA 1
ATOM 1675 C C . HIS A 1 205 ? -26.854 -0.627 62.495 1.00 72.62 205 HIS A C 1
ATOM 1677 O O . HIS A 1 205 ? -26.134 -0.111 61.637 1.00 72.62 205 HIS A O 1
ATOM 1683 N N . VAL A 1 206 ? -27.428 0.084 63.470 1.00 76.19 206 VAL A N 1
ATOM 1684 C CA . VAL A 1 206 ? -27.240 1.536 63.633 1.00 76.19 206 VAL A CA 1
ATOM 1685 C C . VAL A 1 206 ? -25.775 1.857 63.940 1.00 76.19 206 VAL A C 1
ATOM 1687 O O . VAL A 1 206 ? -25.179 2.703 63.277 1.00 76.19 206 VAL A O 1
ATOM 1690 N N . SER A 1 207 ? -25.156 1.111 64.860 1.00 80.06 207 SER A N 1
ATOM 1691 C CA . SER A 1 207 ? -23.740 1.266 65.214 1.00 80.06 207 SER A CA 1
ATOM 1692 C C . SER A 1 207 ? -22.811 1.081 64.005 1.00 80.06 207 SER A C 1
ATOM 1694 O O . SER A 1 207 ? -22.004 1.964 63.710 1.00 80.06 207 SER A O 1
ATOM 1696 N N . ARG A 1 208 ? -22.984 0.005 63.221 1.00 79.38 208 ARG A N 1
ATOM 1697 C CA . ARG A 1 208 ? -22.197 -0.221 61.992 1.00 79.38 208 ARG A CA 1
ATOM 1698 C C . ARG A 1 208 ? -22.399 0.864 60.937 1.00 79.38 208 ARG A C 1
ATOM 1700 O O . ARG A 1 208 ? -21.461 1.186 60.212 1.00 79.38 208 ARG A O 1
ATOM 1707 N N . THR A 1 209 ? -23.609 1.405 60.818 1.00 79.06 209 THR A N 1
ATOM 1708 C CA . THR A 1 209 ? -23.907 2.458 59.837 1.00 79.06 209 THR A CA 1
ATOM 1709 C C . THR A 1 209 ? -23.220 3.762 60.232 1.00 79.06 209 THR A C 1
ATOM 1711 O O . THR A 1 209 ? -22.517 4.342 59.410 1.00 79.06 209 THR A O 1
ATOM 1714 N N . ASN A 1 210 ? -23.301 4.146 61.507 1.00 78.44 210 ASN A N 1
ATOM 1715 C CA . ASN A 1 210 ? -22.591 5.308 62.047 1.00 78.44 210 ASN A CA 1
ATOM 1716 C C . ASN A 1 210 ? -21.069 5.171 61.908 1.00 78.44 210 ASN A C 1
ATOM 1718 O O . ASN A 1 210 ? -20.381 6.139 61.600 1.00 78.44 210 ASN A O 1
ATOM 1722 N N . GLN A 1 211 ? -20.537 3.959 62.076 1.00 82.62 211 GLN A N 1
ATOM 1723 C CA . GLN A 1 211 ? -19.112 3.697 61.902 1.00 82.62 211 GLN A CA 1
ATOM 1724 C C . GLN A 1 211 ? -18.670 3.836 60.436 1.00 82.62 211 GLN A C 1
ATOM 1726 O O . GLN A 1 211 ? -17.613 4.398 60.170 1.00 82.62 211 GLN A O 1
ATOM 1731 N N . ARG A 1 212 ? -19.490 3.394 59.470 1.00 82.81 212 ARG A N 1
ATOM 1732 C CA . ARG A 1 212 ? -19.223 3.617 58.036 1.00 82.81 212 ARG A CA 1
ATOM 1733 C C . ARG A 1 212 ? -19.318 5.090 57.645 1.00 82.81 212 ARG A C 1
ATOM 1735 O O . ARG A 1 212 ? -18.536 5.511 56.804 1.00 82.81 212 ARG A O 1
ATOM 1742 N N . ILE A 1 213 ? -20.250 5.841 58.236 1.00 80.44 213 ILE A N 1
ATOM 1743 C CA . ILE A 1 213 ? -20.382 7.288 58.010 1.00 80.44 213 ILE A CA 1
ATOM 1744 C C . ILE A 1 213 ? -19.105 8.002 58.455 1.00 80.44 213 ILE A C 1
ATOM 1746 O O . ILE A 1 213 ? -18.514 8.688 57.635 1.00 80.44 213 ILE A O 1
ATOM 1750 N N . ARG A 1 214 ? -18.607 7.732 59.671 1.00 82.38 214 ARG A N 1
ATOM 1751 C CA . ARG A 1 214 ? -17.339 8.317 60.145 1.00 82.38 214 ARG A CA 1
ATOM 1752 C C . ARG A 1 214 ? -16.161 8.008 59.227 1.00 82.38 214 ARG A C 1
ATOM 1754 O O . ARG A 1 214 ? -15.423 8.905 58.863 1.00 82.38 214 ARG A O 1
ATOM 1761 N N . ILE A 1 215 ? -16.020 6.754 58.794 1.00 84.06 215 ILE A N 1
ATOM 1762 C CA . ILE A 1 215 ? -14.937 6.370 57.873 1.00 84.06 215 ILE A CA 1
ATOM 1763 C C . ILE A 1 215 ? -15.051 7.124 56.538 1.00 84.06 215 ILE A C 1
ATOM 1765 O O . ILE A 1 215 ? -14.041 7.502 55.954 1.00 84.06 215 ILE A O 1
ATOM 1769 N N . LEU A 1 216 ? -16.268 7.331 56.028 1.00 80.75 216 LEU A N 1
ATOM 1770 C CA . LEU A 1 216 ? -16.481 8.098 54.801 1.00 80.75 216 LEU A CA 1
ATOM 1771 C C . LEU A 1 216 ? -16.188 9.589 54.994 1.00 80.75 216 LEU A C 1
ATOM 1773 O O . LEU A 1 216 ? -15.620 10.190 54.089 1.00 80.75 216 LEU A O 1
ATOM 1777 N N . GLU A 1 217 ? -16.545 10.164 56.143 1.00 83.38 217 GLU A N 1
ATOM 1778 C CA . GLU A 1 217 ? -16.208 11.542 56.521 1.00 83.38 217 GLU A CA 1
ATOM 1779 C C . GLU A 1 217 ? -14.686 11.730 56.605 1.00 83.38 217 GLU A C 1
ATOM 1781 O O . GLU A 1 217 ? -14.158 12.635 55.964 1.00 83.38 217 GLU A O 1
ATOM 1786 N N . ASP A 1 218 ? -13.975 10.814 57.271 1.00 81.31 218 ASP A N 1
ATOM 1787 C CA . ASP A 1 218 ? -12.509 10.828 57.374 1.00 81.31 218 ASP A CA 1
ATOM 1788 C C . ASP A 1 218 ? -11.839 10.733 55.990 1.00 81.31 218 ASP A C 1
ATOM 1790 O O . ASP A 1 218 ? -10.900 11.469 55.685 1.00 81.31 218 ASP A O 1
ATOM 1794 N N . LEU A 1 219 ? -12.340 9.860 55.107 1.00 76.81 219 LEU A N 1
ATOM 1795 C CA . LEU A 1 219 ? -11.819 9.728 53.742 1.00 76.81 219 LEU A CA 1
ATOM 1796 C C . LEU A 1 219 ? -12.097 10.972 52.883 1.00 76.81 219 LEU A C 1
ATOM 1798 O O . LEU A 1 219 ? -11.243 11.361 52.085 1.00 76.81 219 LEU A O 1
ATOM 1802 N N . LEU A 1 220 ? -13.264 11.604 53.035 1.00 80.88 220 LEU A N 1
ATOM 1803 C CA . LEU A 1 220 ? -13.606 12.863 52.361 1.00 80.88 220 LEU A CA 1
ATOM 1804 C C . LEU A 1 220 ? -12.708 14.017 52.824 1.00 80.88 220 LEU A C 1
ATOM 1806 O O . LEU A 1 220 ? -12.270 14.812 51.990 1.00 80.88 220 LEU A O 1
ATOM 1810 N N . GLU A 1 221 ? -12.393 14.079 54.118 1.00 81.69 221 GLU A N 1
ATOM 1811 C CA . GLU A 1 221 ? -11.459 15.052 54.691 1.00 81.69 221 GLU A CA 1
ATOM 1812 C C . GLU A 1 221 ? -10.041 14.847 54.126 1.00 81.69 221 GLU A C 1
ATOM 1814 O O . GLU A 1 221 ? -9.398 15.801 53.685 1.00 81.69 221 GLU A O 1
ATOM 1819 N N . CYS A 1 222 ? -9.577 13.595 54.024 1.00 69.69 222 CYS A N 1
ATOM 1820 C CA . CYS A 1 222 ? -8.291 13.266 53.400 1.00 69.69 222 CYS A CA 1
ATOM 1821 C C . CYS A 1 222 ? -8.219 13.663 51.915 1.00 69.69 222 CYS A C 1
ATOM 1823 O O . CYS A 1 222 ? -7.183 14.149 51.460 1.00 69.69 222 CYS A O 1
ATOM 1825 N N . VAL A 1 223 ? -9.297 13.471 51.145 1.00 74.88 223 VAL A N 1
ATOM 1826 C CA . VAL A 1 223 ? -9.350 13.888 49.731 1.00 74.88 223 VAL A CA 1
ATOM 1827 C C . VAL A 1 223 ? -9.324 15.414 49.611 1.00 74.88 223 VAL A C 1
ATOM 1829 O O . VAL A 1 223 ? -8.544 15.942 48.821 1.00 74.88 223 VAL A O 1
ATOM 1832 N N . ARG A 1 224 ? -10.089 16.130 50.446 1.00 73.31 224 ARG A N 1
ATOM 1833 C CA . ARG A 1 224 ? -10.069 17.601 50.500 1.00 73.31 224 ARG A CA 1
ATOM 1834 C C . ARG A 1 224 ? -8.687 18.164 50.817 1.00 73.31 224 ARG A C 1
ATOM 1836 O O . ARG A 1 224 ? -8.258 19.120 50.179 1.00 73.31 224 ARG A O 1
ATOM 1843 N N . LEU A 1 225 ? -7.983 17.578 51.784 1.00 70.56 225 LEU A N 1
ATOM 1844 C CA . LEU A 1 225 ? -6.633 18.014 52.147 1.00 70.56 225 LEU A CA 1
ATOM 1845 C C . LEU A 1 225 ? -5.624 17.754 51.017 1.00 70.56 225 LEU A C 1
ATOM 1847 O O . LEU A 1 225 ? -4.751 18.587 50.785 1.00 70.56 225 LEU A O 1
ATOM 1851 N N . ASN A 1 226 ? -5.778 16.667 50.255 1.00 59.53 226 ASN A N 1
ATOM 1852 C CA . ASN A 1 226 ? -4.927 16.382 49.096 1.00 59.53 226 ASN A CA 1
ATOM 1853 C C . ASN A 1 226 ? -5.192 17.312 47.894 1.00 59.53 226 ASN A C 1
ATOM 1855 O O . ASN A 1 226 ? -4.240 17.689 47.210 1.00 59.53 226 ASN A O 1
ATOM 1859 N N . GLU A 1 227 ? -6.434 17.753 47.658 1.00 54.84 227 GLU A N 1
ATOM 1860 C CA . GLU A 1 227 ? -6.747 18.766 46.630 1.00 54.84 227 GLU A CA 1
ATOM 1861 C C . GLU A 1 227 ? -6.145 20.149 46.952 1.00 54.84 227 GLU A C 1
ATOM 1863 O O . GLU A 1 227 ? -5.776 20.895 46.045 1.00 54.84 227 GLU A O 1
ATOM 1868 N N . VAL A 1 228 ? -5.980 20.494 48.235 1.00 52.69 228 VAL A N 1
ATOM 1869 C CA . VAL A 1 228 ? -5.350 21.761 48.661 1.00 52.69 228 VAL A CA 1
ATOM 1870 C C . VAL A 1 228 ? -3.826 21.745 48.469 1.00 52.69 228 VAL A C 1
ATOM 1872 O O . VAL A 1 228 ? -3.229 22.794 48.223 1.00 52.69 228 VAL A O 1
ATOM 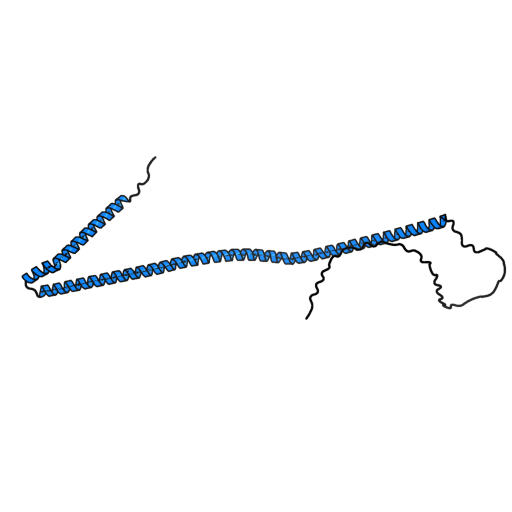1875 N N . VAL A 1 229 ? -3.192 20.569 48.515 1.00 51.69 229 VAL A N 1
ATOM 1876 C CA . VAL A 1 229 ? -1.732 20.404 48.362 1.00 51.69 229 VAL A CA 1
ATOM 1877 C C . VAL A 1 229 ? -1.292 20.348 46.886 1.00 51.69 229 VAL A C 1
ATOM 1879 O O . VAL A 1 229 ? -0.127 20.598 46.588 1.00 51.69 229 VAL A O 1
ATOM 1882 N N . GLN A 1 230 ? -2.208 20.120 45.935 1.00 44.22 230 GLN A N 1
ATOM 1883 C CA . GLN A 1 230 ? -1.926 20.098 44.488 1.00 44.22 230 GLN A CA 1
ATOM 1884 C C . GLN A 1 230 ? -2.239 21.416 43.744 1.00 44.22 230 GLN A C 1
ATOM 1886 O O . GLN A 1 230 ? -2.487 21.405 42.537 1.00 44.22 230 GLN A O 1
ATOM 1891 N N . LYS A 1 231 ? -2.184 22.586 44.401 1.00 39.00 231 LYS A N 1
ATOM 1892 C CA . LYS A 1 231 ? -2.036 23.849 43.650 1.00 39.00 231 LYS A CA 1
ATOM 1893 C C . LYS A 1 231 ? -0.600 23.939 43.116 1.00 39.00 231 LYS A C 1
ATOM 1895 O O . LYS A 1 231 ? 0.326 23.931 43.925 1.00 39.00 231 LYS A O 1
ATOM 1900 N N . PRO A 1 232 ? -0.375 24.055 41.794 1.00 39.00 232 PRO A N 1
ATOM 1901 C CA . PRO A 1 232 ? 0.964 24.271 41.276 1.00 39.00 232 PRO A CA 1
ATOM 1902 C C . PRO A 1 232 ? 1.433 25.651 41.740 1.00 39.00 232 PRO A C 1
ATOM 1904 O O . PRO A 1 232 ? 0.765 26.658 41.496 1.00 39.00 232 PRO A O 1
ATOM 1907 N N . CYS A 1 233 ? 2.575 25.697 42.421 1.00 36.78 233 CYS A N 1
ATOM 1908 C CA . CYS A 1 233 ? 3.315 26.928 42.657 1.00 36.78 233 CYS A CA 1
ATOM 1909 C C . CYS A 1 233 ? 3.662 27.531 41.290 1.00 36.78 233 CYS A C 1
ATOM 1911 O O . CYS A 1 233 ? 4.600 27.098 40.622 1.00 36.78 233 CYS A O 1
ATOM 1913 N N . GLY A 1 234 ? 2.846 28.485 40.845 1.00 37.34 234 GLY A N 1
ATOM 1914 C CA . GLY A 1 234 ? 3.122 29.309 39.682 1.00 37.34 234 GLY A CA 1
ATOM 1915 C C . GLY A 1 234 ? 4.364 30.152 39.937 1.00 37.34 234 GLY A C 1
ATOM 1916 O O . GLY A 1 234 ? 4.489 30.801 40.974 1.00 37.34 234 GLY A O 1
ATOM 1917 N N . PHE A 1 235 ? 5.274 30.100 38.973 1.00 43.28 235 PHE A N 1
ATOM 1918 C CA . PHE A 1 235 ? 6.437 30.957 38.822 1.00 43.28 235 PHE A CA 1
ATOM 1919 C C . PHE A 1 235 ? 6.142 32.430 39.148 1.00 43.28 235 PHE A C 1
ATOM 1921 O O . PHE A 1 235 ? 5.280 33.045 38.524 1.00 43.28 235 PHE A O 1
ATOM 1928 N N . SER A 1 236 ? 6.958 33.023 40.019 1.00 35.88 236 SER A N 1
ATOM 1929 C CA . SER A 1 236 ? 7.417 34.401 39.836 1.00 35.88 236 SER A CA 1
ATOM 1930 C C . SER A 1 236 ? 8.756 34.595 40.545 1.00 35.88 236 SER A C 1
ATOM 1932 O O . SER A 1 236 ? 8.815 34.686 41.771 1.00 35.88 236 SER A O 1
ATOM 1934 N N . SER A 1 237 ? 9.830 34.692 39.776 1.00 34.53 237 SER A N 1
ATOM 1935 C CA . SER A 1 237 ? 11.035 35.394 40.202 1.00 34.53 237 SER A CA 1
ATOM 1936 C C . SER A 1 237 ? 11.573 36.169 39.009 1.00 34.53 237 SER A C 1
ATOM 1938 O O . SER A 1 237 ? 11.617 35.637 37.898 1.00 34.53 237 SER A O 1
ATOM 1940 N N . CYS A 1 238 ? 11.884 37.433 39.292 1.00 34.97 238 CYS A N 1
ATOM 1941 C CA . CYS A 1 238 ? 12.650 38.372 38.487 1.00 34.97 238 CYS A CA 1
ATOM 1942 C C . CYS A 1 238 ? 13.922 37.766 37.882 1.00 34.97 238 CYS A C 1
ATOM 1944 O O . CYS A 1 238 ? 14.456 36.800 38.477 1.00 34.97 238 CYS A O 1
#

Foldseek 3Di:
DDDDDDPDDDDDDDDDDDDDDDDDDDDDDDDDDDDDDDDDDDDDDDDDDDDDDPPDPPPDDVVNVVVVVVVVVVVVVVVVVVVVVVVVVVVVVVVVVVVVVVVVVVVVVCVVVVVVVVVVVVVVVVVVVVVVVVVVVVVVVVVVVVVVVVVVVVVVVVVVVVVVVVVVVVVVVVVVVVVVVLVVCVVVDDPVVNVVCCVPPVVVVVVVVVVVVVVVVVVVVVVVVVVVVPDPPDDDDD

Mean predicted aligned error: 20.65 Å

Solvent-accessible surface area (backbone atoms only — not comparable to full-atom values): 14718 Å² total; per-residue (Å²): 133,87,82,89,85,81,86,80,82,80,91,78,82,88,83,88,83,79,84,78,88,78,83,88,82,78,87,80,84,78,86,79,88,77,91,77,92,77,82,87,83,84,91,78,90,74,95,81,79,90,76,94,67,84,89,66,76,81,79,63,52,69,65,59,50,52,50,52,52,50,52,54,50,53,50,51,51,52,51,51,51,51,53,47,54,53,50,51,56,48,51,54,50,52,52,50,51,51,54,49,56,52,48,57,52,48,55,53,49,49,68,54,48,54,57,52,56,51,51,52,55,50,50,51,54,51,50,55,54,51,48,55,53,49,55,52,50,53,52,52,53,53,54,47,50,55,51,50,50,52,51,53,51,51,54,52,53,52,51,54,49,54,54,50,51,52,49,49,51,54,51,52,52,52,51,52,52,50,51,52,50,50,52,53,48,62,76,73,49,56,74,70,61,44,54,54,46,46,61,68,64,45,47,61,54,53,51,54,48,55,53,51,48,52,55,50,51,53,51,51,51,53,51,54,55,52,62,67,69,65,63,78,85,74,87,83,79,134

Secondary structure (DSSP, 8-state):
-------------------------------------------------------------HHHHHHHHHHHHHHHHHHHHHHHHHHHHHHHHHHHHHHHHHHHHHHHHHHHHHHHHHHHHHHHHHHHHHHHHHHHHHHHHHHHHHHHHHHHHHHHHHHHHHHHHHHHHHHHHHHHHHHHHHHHHHHH--HHHHHHHIIIIIHHHHHHHHHHHHHHHHHHHHHHHHHHHT--------